Protein AF-A0A166NXS6-F1 (afdb_monomer)

Solvent-accessible surface area (backbone atoms only — not comparable to full-atom values): 15039 Å² total; per-residue (Å²): 143,84,77,75,80,72,74,75,79,71,69,75,78,75,72,73,75,82,72,51,76,63,58,51,48,52,56,49,56,61,58,46,63,82,36,99,34,72,67,56,49,49,52,64,69,68,57,75,78,63,96,85,56,92,66,80,73,88,71,49,73,66,55,52,53,55,48,46,37,36,75,72,48,75,35,97,73,28,58,73,59,52,51,50,52,53,53,71,34,79,83,17,49,58,45,86,88,41,98,55,34,68,47,63,77,44,40,53,31,75,80,61,59,38,87,79,38,88,40,53,33,28,16,51,37,12,43,49,38,40,54,50,49,54,47,41,54,52,44,47,55,52,65,55,42,56,45,89,90,39,86,82,45,54,30,58,47,34,97,52,100,80,63,90,69,83,95,57,57,69,78,49,72,72,59,62,76,64,67,47,59,67,64,50,35,52,49,40,41,71,77,34,43,67,51,42,51,57,40,38,67,74,58,33,54,58,50,98,88,65,49,73,52,76,40,90,92,62,41,31,57,52,57,32,39,20,51,52,13,46,57,30,48,78,71,39,98,59,60,35,43,81,38,41,51,44,30,53,49,60,75,76,108

Sequence (253 aa):
MDSILSVLSSQPKLRQAKRTVYEKVDSVLATIKLFDSLGEFLSVLFYCHPKKSEKADPQTARHISVVSAFLQGTSVIHMGHIINLIYSHRQSQPKRSSRHANEVYLAFSPILSPADIHHTRPAMSSWATKLVGDAAHRAVGRLTKNDPDDPDDITQLRATTNGRAKNVRLATWKDYGKLSMTAIGEKYRLRENLVYYLVEAMAGPRDHDRNTIVRERCPHTNVVVGAISALVLARKRNACRYFAMPFGAFQFA

Secondary structure (DSSP, 8-state):
--SSSSSSS-----------HHHHHHHHHHHHTTSS-HHHHHHHHT----TT-SSPP---HHHHHHHHHHHTT-SSS-HHHHHHHHHH-GGGSPPTTSTTGGGGGGTT-SSS-GGG--SHHHHHHHHHHHHHHHHHHHHHHHHTS--SS-TT---B-BSSTT-S-TTPPBP-HHHHTT--HHHHHHHHHHH-HHHHHHHHHHHS-B-TTSPBPPPSSS-HHHHHHHHHHHHHHHH-SS-BHHHHHHHHHHHH-

Foldseek 3Di:
DPPPPPPPPDDDPPPPDDDDPVSVVVVVVVVCVVDPDPVVVVCVLPDDDDPPDPDDDPDDPVSCVVVCCQAVVVDPDHVVNVVCCLQPDPQLADDPPDPLNVLVVLQLPCPDALVVRPRNNSSVRVVVNVVLVVLLVVLLVCLCCADPVDPVRQFAEDDDPPDPDPPHDHDDPVLVVPQDLVVLLVVCCVSPVSLLVVQQLVQFDADPVRDGDADPVDGSSLVSLLVSLVSSVVPDPGHTRNSVSSVVVSVPD

Nearest PDB structures (foldseek):
  6znw-assembly1_B  TM=1.539E-01  e=1.658E+00  Methanothrix soehngenii
  6qfb-assembly1_B-2  TM=1.963E-01  e=3.739E+00  Homo sapiens

pLDDT: mean 82.25, std 14.16, range [41.78, 96.5]

Structure (mmCIF, N/CA/C/O backbone):
data_AF-A0A166NXS6-F1
#
_entry.id   AF-A0A166NXS6-F1
#
loop_
_atom_site.group_PDB
_atom_site.id
_atom_site.type_symbol
_atom_site.label_atom_id
_atom_site.label_alt_id
_atom_site.label_comp_id
_atom_site.label_asym_id
_atom_site.label_entity_id
_atom_site.label_seq_id
_atom_site.pdbx_PDB_ins_code
_atom_site.Cartn_x
_atom_site.Cartn_y
_atom_site.Cartn_z
_atom_site.occupancy
_atom_site.B_iso_or_equiv
_atom_site.auth_seq_id
_atom_site.auth_comp_id
_atom_site.auth_asym_id
_atom_site.auth_atom_id
_atom_site.pdbx_PDB_model_num
ATOM 1 N N . MET A 1 1 ? -14.154 27.395 74.522 1.00 45.47 1 MET A N 1
ATOM 2 C CA . MET A 1 1 ? -14.795 26.252 73.833 1.00 45.47 1 MET A CA 1
ATOM 3 C C . MET A 1 1 ? -14.191 26.193 72.431 1.00 45.47 1 MET A C 1
ATOM 5 O O . MET A 1 1 ? -14.895 26.363 71.452 1.00 45.47 1 MET A O 1
ATOM 9 N N . ASP A 1 2 ? -12.873 25.986 72.326 1.00 45.72 2 ASP A N 1
ATOM 10 C CA . ASP A 1 2 ? -12.122 26.316 71.093 1.00 45.72 2 ASP A CA 1
ATOM 11 C C . ASP A 1 2 ? -11.133 25.216 70.694 1.00 45.72 2 ASP A C 1
ATOM 13 O O . ASP A 1 2 ? -10.086 25.476 70.113 1.00 45.72 2 ASP A O 1
ATOM 17 N N . SER A 1 3 ? -11.437 23.962 71.035 1.00 49.38 3 SER A N 1
ATOM 18 C CA . SER A 1 3 ? -10.511 22.841 70.803 1.00 49.38 3 SER A CA 1
ATOM 19 C C . SER A 1 3 ? -11.106 21.682 69.998 1.00 49.38 3 SER A C 1
ATOM 21 O O . SER A 1 3 ? -10.438 20.680 69.781 1.00 49.38 3 SER A O 1
ATOM 23 N N . ILE A 1 4 ? -12.345 21.811 69.506 1.00 47.47 4 ILE A N 1
ATOM 24 C CA . ILE A 1 4 ? -13.003 20.751 68.715 1.00 47.47 4 ILE A CA 1
ATOM 25 C C . ILE A 1 4 ? -13.019 21.078 67.207 1.00 47.47 4 ILE A C 1
ATOM 27 O O . ILE A 1 4 ? -13.110 20.175 66.381 1.00 47.47 4 ILE A O 1
ATOM 31 N N . LEU A 1 5 ? -12.833 22.344 66.812 1.00 45.62 5 LEU A N 1
ATOM 32 C CA . LEU A 1 5 ? -12.890 22.759 65.400 1.00 45.62 5 LEU A CA 1
ATOM 33 C C . LEU A 1 5 ? -11.553 22.680 64.638 1.00 45.62 5 LEU A C 1
ATOM 35 O O . LEU A 1 5 ? -11.554 22.820 63.418 1.00 45.62 5 LEU A O 1
ATOM 39 N N . SER A 1 6 ? -10.420 22.411 65.296 1.00 41.78 6 SER A N 1
ATOM 40 C CA . SER A 1 6 ? -9.109 22.322 64.621 1.00 41.78 6 SER A CA 1
ATOM 41 C C . SER A 1 6 ? -8.709 20.907 64.182 1.00 41.78 6 SER A C 1
ATOM 43 O O . SER A 1 6 ? -7.720 20.749 63.471 1.00 41.78 6 SER A O 1
ATOM 45 N N . VAL A 1 7 ? -9.477 19.873 64.549 1.00 44.84 7 VAL A N 1
ATOM 46 C CA . VAL A 1 7 ? -9.118 18.463 64.283 1.00 44.84 7 VAL A CA 1
ATOM 47 C C . VAL A 1 7 ? -9.651 17.953 62.931 1.00 44.84 7 VAL A C 1
ATOM 49 O O . VAL A 1 7 ? -9.250 16.893 62.461 1.00 44.84 7 VAL A O 1
ATOM 52 N N . LEU A 1 8 ? -10.501 18.720 62.238 1.00 43.66 8 LEU A N 1
ATOM 53 C CA . LEU A 1 8 ? -11.059 18.323 60.935 1.00 43.66 8 LEU A CA 1
ATOM 54 C C . LEU A 1 8 ? -10.309 18.891 59.713 1.00 43.66 8 LEU A C 1
ATOM 56 O O . LEU A 1 8 ? -10.619 18.497 58.590 1.00 43.66 8 LEU A O 1
ATOM 60 N N . SER A 1 9 ? -9.315 19.774 59.884 1.00 47.34 9 SER A N 1
ATOM 61 C CA . SER A 1 9 ? -8.595 20.398 58.751 1.00 47.34 9 SER A CA 1
ATOM 62 C C . SER A 1 9 ? -7.312 19.672 58.325 1.00 47.34 9 SER A C 1
ATOM 64 O O . SER A 1 9 ? -6.691 20.041 57.329 1.00 47.34 9 SER A O 1
ATOM 66 N N . SER A 1 10 ? -6.924 18.617 59.039 1.00 47.56 10 SER A N 1
ATOM 67 C CA . SER A 1 10 ? -5.651 17.911 58.860 1.00 47.56 10 SER A CA 1
ATOM 68 C C . SER A 1 10 ? -5.838 16.421 58.572 1.00 47.56 10 SER A C 1
ATOM 70 O O . SER A 1 10 ? -5.004 15.596 58.940 1.00 47.56 10 SER A O 1
ATOM 72 N N . GLN A 1 11 ? -6.899 16.050 57.846 1.00 52.84 11 GLN A N 1
ATOM 73 C CA . GLN A 1 11 ? -6.891 14.750 57.180 1.00 52.84 11 GLN A CA 1
ATOM 74 C C . GLN A 1 11 ? -5.889 14.802 56.016 1.00 52.84 11 GLN A C 1
ATOM 76 O O . GLN A 1 11 ? -6.070 15.602 55.090 1.00 52.84 11 GLN A O 1
ATOM 81 N N . PRO A 1 12 ? -4.828 13.971 56.014 1.00 45.41 12 PRO A N 1
ATOM 82 C CA . PRO A 1 12 ? -4.007 13.823 54.827 1.00 45.41 12 PRO A CA 1
ATOM 83 C C . PRO A 1 12 ? -4.941 13.353 53.716 1.00 45.41 12 PRO A C 1
ATOM 85 O O . PRO A 1 12 ? -5.641 12.356 53.884 1.00 45.41 12 PRO A O 1
ATOM 88 N N . LYS A 1 13 ? -4.988 14.081 52.591 1.00 54.62 13 LYS A N 1
ATOM 89 C CA . LYS A 1 13 ? -5.668 13.605 51.381 1.00 54.62 13 LYS A CA 1
ATOM 90 C C . LYS A 1 13 ? -5.116 12.213 51.100 1.00 54.62 13 LYS A C 1
ATOM 92 O O . LYS A 1 13 ? -3.981 12.099 50.635 1.00 54.62 13 LYS A O 1
ATOM 97 N N . LEU A 1 14 ? -5.887 11.177 51.437 1.00 52.81 14 LEU A N 1
ATOM 98 C CA . LEU A 1 14 ? -5.575 9.791 51.130 1.00 52.81 14 LEU A CA 1
ATOM 99 C C . LEU A 1 14 ? -5.294 9.767 49.634 1.00 52.81 14 LEU A C 1
ATOM 101 O O . LEU A 1 14 ? -6.197 9.975 48.820 1.00 52.81 14 LEU A O 1
ATOM 105 N N . ARG A 1 15 ? -4.013 9.639 49.270 1.00 56.00 15 ARG A N 1
ATOM 106 C CA . ARG A 1 15 ? -3.611 9.521 47.873 1.00 56.00 15 ARG A CA 1
ATOM 107 C C . ARG A 1 15 ? -4.364 8.312 47.353 1.00 56.00 15 ARG A C 1
ATOM 109 O O . ARG A 1 15 ? -4.097 7.200 47.803 1.00 56.00 15 ARG A O 1
ATOM 116 N N . GLN A 1 16 ? -5.328 8.540 46.458 1.00 63.06 16 GLN A N 1
ATOM 117 C CA . GLN A 1 16 ? -6.004 7.447 45.774 1.00 63.06 16 GLN A CA 1
ATOM 118 C C . GLN A 1 16 ? -4.927 6.506 45.244 1.00 63.06 16 GLN A C 1
ATOM 120 O O . GLN A 1 16 ? -3.955 6.960 44.627 1.00 63.06 16 GLN A O 1
ATOM 125 N N . ALA A 1 17 ? -5.081 5.217 45.548 1.00 72.50 17 ALA A N 1
ATOM 126 C CA . ALA A 1 17 ? -4.168 4.193 45.080 1.00 72.50 17 ALA A CA 1
ATOM 127 C C . ALA A 1 17 ? -3.958 4.370 43.572 1.00 72.50 17 ALA A C 1
ATOM 129 O O . ALA A 1 17 ? -4.896 4.659 42.819 1.00 72.50 17 ALA A O 1
ATOM 130 N N . LYS A 1 18 ? -2.699 4.282 43.138 1.00 79.38 18 LYS A N 1
ATOM 131 C CA . LYS A 1 18 ? -2.336 4.494 41.739 1.00 79.38 18 LYS A CA 1
ATOM 132 C C . LYS A 1 18 ? -3.065 3.443 40.905 1.00 79.38 18 LYS A C 1
ATOM 134 O O . LYS A 1 18 ? -2.704 2.273 40.966 1.00 79.38 18 LYS A O 1
ATOM 139 N N . ARG A 1 19 ? -4.074 3.873 40.141 1.00 82.81 19 ARG A N 1
ATOM 140 C CA . ARG A 1 19 ? -4.878 2.967 39.314 1.00 82.81 19 ARG A CA 1
ATOM 141 C C . ARG A 1 19 ? -3.991 2.138 38.397 1.00 82.81 19 ARG A C 1
ATOM 143 O O . ARG A 1 19 ? -3.078 2.688 37.757 1.00 82.81 19 ARG A O 1
ATOM 150 N N . THR A 1 20 ? -4.296 0.850 38.299 1.00 92.31 20 THR A N 1
ATOM 151 C CA . THR A 1 20 ? -3.649 -0.040 37.332 1.00 92.31 20 THR A CA 1
ATOM 152 C C . THR A 1 20 ? -4.002 0.377 35.901 1.00 92.31 20 THR A C 1
ATOM 154 O O . THR A 1 20 ? -4.911 1.176 35.661 1.00 92.31 20 THR A O 1
ATOM 157 N N . VAL A 1 21 ? -3.255 -0.120 34.912 1.00 89.00 21 VAL A N 1
ATOM 158 C CA . VAL A 1 21 ? -3.542 0.184 33.498 1.00 89.00 21 VAL A CA 1
ATOM 159 C C . VAL A 1 21 ? -4.934 -0.324 33.104 1.00 89.00 21 VAL A C 1
ATOM 161 O O . VAL A 1 21 ? -5.657 0.389 32.415 1.00 89.00 21 VAL A O 1
ATOM 164 N N . TYR A 1 22 ? -5.343 -1.492 33.600 1.00 91.25 22 TYR A N 1
ATOM 165 C CA . TYR A 1 22 ? -6.652 -2.079 33.307 1.00 91.25 22 TYR A CA 1
ATOM 166 C C . TYR A 1 22 ? -7.804 -1.307 33.960 1.00 91.25 22 TYR A C 1
ATOM 168 O O . TYR A 1 22 ? -8.768 -0.987 33.278 1.00 91.25 22 TYR A O 1
ATOM 176 N N . GLU A 1 23 ? -7.657 -0.856 35.208 1.00 92.50 23 GLU A N 1
ATOM 177 C CA . GLU A 1 23 ? -8.656 0.019 35.847 1.00 92.50 23 GLU A CA 1
ATOM 178 C C . GLU A 1 23 ? -8.836 1.351 35.106 1.00 92.50 23 GLU A C 1
ATOM 180 O O . GLU A 1 23 ? -9.933 1.912 35.049 1.00 92.50 23 GLU A O 1
ATOM 185 N N . LYS A 1 24 ? -7.752 1.892 34.531 1.00 92.56 24 LYS A N 1
ATOM 186 C CA . LYS A 1 24 ? -7.841 3.085 33.678 1.00 92.56 24 LYS A CA 1
ATOM 187 C C . LYS A 1 24 ? -8.628 2.789 32.406 1.00 92.56 24 LYS A C 1
ATOM 189 O O . LYS A 1 24 ? -9.441 3.621 32.016 1.00 92.56 24 LYS A O 1
ATOM 194 N N . VAL A 1 25 ? -8.405 1.631 31.785 1.00 92.56 25 VAL A N 1
ATOM 195 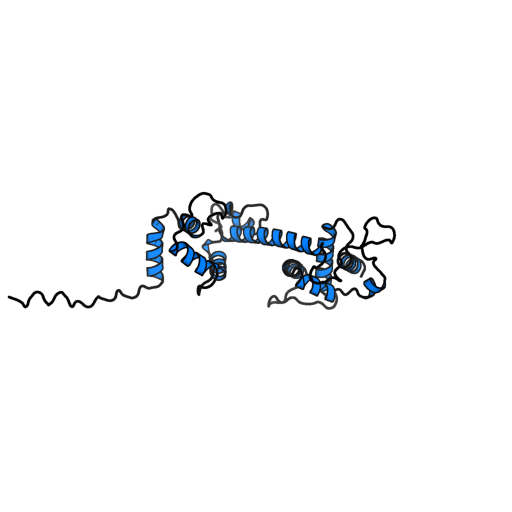C CA . VAL A 1 25 ? -9.162 1.195 30.604 1.00 92.56 25 VAL A CA 1
ATOM 196 C C . VAL A 1 25 ? -10.639 1.026 30.949 1.00 92.56 25 VAL A C 1
ATOM 198 O O . VAL A 1 25 ? -11.467 1.610 30.261 1.00 92.56 25 VAL A O 1
ATOM 201 N N . ASP A 1 26 ? -10.980 0.341 32.039 1.00 92.62 26 ASP A N 1
ATOM 202 C CA . ASP A 1 26 ? -12.375 0.138 32.452 1.00 92.62 26 ASP A CA 1
ATOM 203 C C . ASP A 1 26 ? -13.091 1.461 32.733 1.00 92.62 26 ASP A C 1
ATOM 205 O O . ASP A 1 26 ?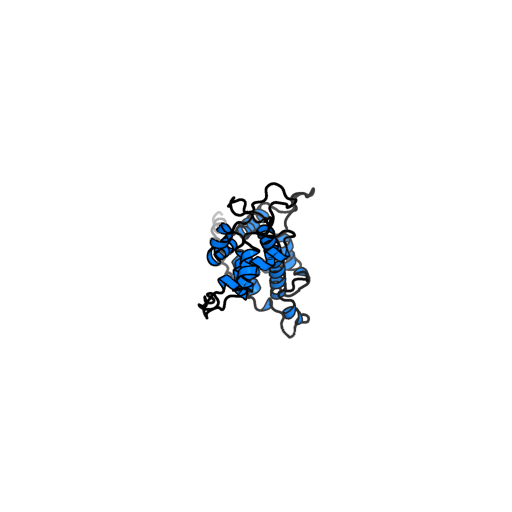 -14.229 1.666 32.308 1.00 92.62 26 ASP A O 1
ATOM 209 N N . SER A 1 27 ? -12.400 2.409 33.373 1.00 92.88 27 SER A N 1
ATOM 210 C CA . SER A 1 27 ? -12.929 3.757 33.584 1.00 92.88 27 SER A CA 1
ATOM 211 C C . SER A 1 27 ? -13.196 4.486 32.265 1.00 92.88 27 SER A C 1
ATOM 213 O O . SER A 1 27 ? -14.170 5.227 32.177 1.00 92.88 27 SER A O 1
ATOM 215 N N . VAL A 1 28 ? -12.347 4.306 31.251 1.00 92.12 28 VAL A N 1
ATOM 216 C CA . VAL A 1 28 ? -12.549 4.901 29.921 1.00 92.12 28 VAL A CA 1
ATOM 217 C C . VAL A 1 28 ? -13.688 4.200 29.182 1.00 92.12 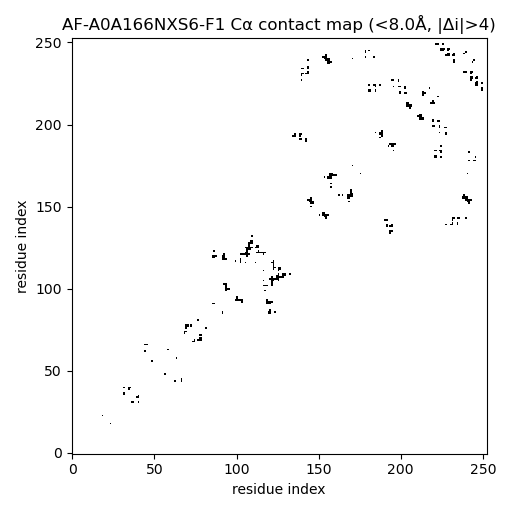28 VAL A C 1
ATOM 219 O O . VAL A 1 28 ? -14.532 4.878 28.606 1.00 92.12 28 VAL A O 1
ATOM 222 N N . LEU A 1 29 ? -13.765 2.868 29.241 1.00 91.44 29 LEU A N 1
ATOM 223 C CA . LEU A 1 29 ? -14.852 2.089 28.645 1.00 91.44 29 LEU A CA 1
ATOM 224 C C . LEU A 1 29 ? -16.209 2.460 29.250 1.00 91.44 29 LEU A C 1
ATOM 226 O O . LEU A 1 29 ? -17.193 2.542 28.520 1.00 91.44 29 LEU A O 1
ATOM 230 N N . ALA A 1 30 ? -16.263 2.744 30.554 1.00 91.50 30 ALA A N 1
ATOM 231 C CA . ALA A 1 30 ? -17.466 3.247 31.208 1.00 91.50 30 ALA A CA 1
ATOM 232 C C . ALA A 1 30 ? -17.907 4.606 30.641 1.00 91.50 30 ALA A C 1
ATOM 234 O O . ALA A 1 30 ? -19.092 4.795 30.393 1.00 91.50 30 ALA A O 1
ATOM 235 N N . THR A 1 31 ? -16.972 5.522 30.373 1.00 92.69 31 THR A N 1
ATOM 236 C CA . THR A 1 31 ? -17.275 6.817 29.741 1.00 92.69 31 THR A CA 1
ATOM 237 C C . THR A 1 31 ? -17.659 6.668 28.268 1.00 92.69 31 THR A C 1
ATOM 239 O O . THR A 1 31 ? -18.507 7.406 27.780 1.00 92.69 31 THR A O 1
ATOM 242 N N . ILE A 1 32 ? -17.077 5.704 27.547 1.00 92.38 32 ILE A N 1
ATOM 243 C CA . ILE A 1 32 ? -17.423 5.435 26.141 1.00 92.38 32 ILE A CA 1
ATOM 244 C C . ILE A 1 32 ? -18.875 4.966 26.000 1.00 92.38 32 ILE A C 1
ATOM 246 O O . ILE A 1 32 ? -19.466 5.215 24.960 1.00 92.38 32 ILE A O 1
ATOM 250 N N . LYS A 1 33 ? -19.491 4.390 27.045 1.00 89.31 33 LYS A N 1
ATOM 251 C CA . LYS A 1 33 ? -20.933 4.067 27.053 1.00 89.31 33 LYS A CA 1
ATOM 252 C C . LYS A 1 33 ? -21.857 5.285 26.918 1.00 89.31 33 LYS A C 1
ATOM 254 O O . LYS A 1 33 ? -23.059 5.100 26.784 1.00 89.31 33 LYS A O 1
ATOM 259 N N . LEU A 1 34 ? -21.327 6.511 26.987 1.00 92.31 34 LEU A N 1
ATOM 260 C CA . LEU A 1 34 ? -22.072 7.716 26.604 1.00 92.31 34 LEU A CA 1
ATOM 261 C C . LEU A 1 34 ? -22.340 7.784 25.086 1.00 92.31 34 LEU A C 1
ATOM 263 O O . LEU A 1 34 ? -23.162 8.588 24.663 1.00 92.31 34 LEU A O 1
ATOM 267 N N . PHE A 1 35 ? -21.647 6.960 24.297 1.00 91.94 35 PHE A N 1
ATOM 268 C CA . PHE A 1 35 ? -21.894 6.692 22.881 1.00 91.94 35 PHE A CA 1
ATOM 269 C C . PHE A 1 35 ? -22.504 5.290 22.726 1.00 91.94 35 PHE A C 1
ATOM 271 O O . PHE A 1 35 ? -22.287 4.420 23.576 1.00 91.94 35 PHE A O 1
ATOM 278 N N . ASP A 1 36 ? -23.188 5.030 21.612 1.00 91.50 36 ASP A N 1
ATOM 279 C CA . ASP A 1 36 ? -23.810 3.729 21.334 1.00 91.50 36 ASP A CA 1
ATOM 280 C C . ASP A 1 36 ? -22.758 2.635 21.111 1.00 91.50 36 ASP A C 1
ATOM 282 O O . ASP A 1 36 ? -22.995 1.445 21.338 1.00 91.50 36 ASP A O 1
ATOM 286 N N . SER A 1 37 ? -21.560 3.018 20.659 1.00 92.31 37 SER A N 1
ATOM 287 C CA . SER A 1 37 ? -20.455 2.085 20.462 1.00 92.31 37 SER A CA 1
ATOM 288 C C . SER A 1 37 ? -19.080 2.750 20.482 1.00 92.31 37 SER A C 1
ATOM 290 O O . SER A 1 37 ? -18.922 3.952 20.264 1.00 92.31 37 SER A O 1
ATOM 292 N N . LEU A 1 38 ? -18.040 1.920 20.636 1.00 92.69 38 LEU A N 1
ATOM 293 C CA . LEU A 1 38 ? -16.658 2.349 20.410 1.00 92.69 38 LEU A CA 1
ATOM 294 C C . LEU A 1 38 ? -16.463 2.906 18.988 1.00 92.69 38 LEU A C 1
ATOM 296 O O . LEU A 1 38 ? -15.730 3.873 18.812 1.00 92.69 38 LEU A O 1
ATOM 300 N N . GLY A 1 39 ? -17.103 2.307 17.979 1.00 91.44 39 GLY A N 1
ATOM 301 C CA . GLY A 1 39 ? -16.984 2.742 16.586 1.00 91.44 39 GLY A CA 1
ATOM 302 C C . GLY A 1 39 ? -17.540 4.147 16.366 1.00 91.44 39 GLY A C 1
ATOM 303 O O . GLY A 1 39 ? -16.893 4.966 15.718 1.00 91.44 39 GLY A O 1
ATOM 304 N N . GLU A 1 40 ? -18.688 4.447 16.968 1.00 93.12 40 GLU A N 1
ATOM 305 C CA . GLU A 1 40 ? -19.286 5.780 16.922 1.00 93.12 40 GLU A CA 1
ATOM 306 C C . GLU A 1 40 ? -18.381 6.813 17.597 1.00 93.12 40 GLU A C 1
ATOM 308 O O . GLU A 1 40 ? -18.035 7.820 16.977 1.00 93.12 40 GLU A O 1
ATOM 313 N N . PHE A 1 41 ? -17.902 6.523 18.811 1.00 94.19 41 PHE A N 1
ATOM 314 C CA . PHE A 1 41 ? -16.943 7.386 19.498 1.00 94.19 41 PHE A CA 1
ATOM 315 C C . PHE A 1 41 ? -15.711 7.671 18.627 1.00 94.19 41 PHE A C 1
ATOM 317 O O . PHE A 1 41 ? -15.321 8.826 18.468 1.00 94.19 41 PHE A O 1
ATOM 324 N N . LEU A 1 42 ? -15.110 6.637 18.027 1.00 93.38 42 LEU A N 1
ATOM 325 C CA . LEU A 1 42 ? -13.939 6.796 17.163 1.00 93.38 42 LEU A CA 1
ATOM 326 C C . LEU A 1 42 ? -14.253 7.591 15.889 1.00 93.38 42 LEU A C 1
ATOM 328 O O . LEU A 1 42 ? -13.398 8.346 15.432 1.00 93.38 42 LEU A O 1
ATOM 332 N N . SER A 1 43 ? -15.461 7.460 15.336 1.00 92.31 43 SER A N 1
ATOM 333 C CA . SER A 1 43 ? -15.898 8.227 14.164 1.00 92.31 43 SER A CA 1
ATOM 334 C C . SER A 1 43 ? -15.970 9.728 14.455 1.00 92.31 43 SER A C 1
ATOM 336 O O . SER A 1 43 ? -15.528 10.533 13.637 1.00 92.31 43 SER A O 1
ATOM 338 N N . VAL A 1 44 ? -16.431 10.100 15.654 1.00 91.62 44 VAL A N 1
ATOM 339 C CA . VAL A 1 44 ? -16.459 11.491 16.123 1.00 91.62 44 VAL A CA 1
ATOM 340 C C . VAL A 1 44 ? -15.051 11.955 16.491 1.00 91.62 44 VAL A C 1
ATOM 342 O O . VAL A 1 44 ? -14.645 13.059 16.131 1.00 91.62 44 VAL A O 1
ATOM 345 N N . LEU A 1 45 ? -14.269 11.100 17.158 1.00 92.50 45 LEU A N 1
ATOM 346 C CA . LEU A 1 45 ? -12.901 11.407 17.570 1.00 92.50 45 LEU A CA 1
ATOM 347 C C . LEU A 1 45 ? -11.991 11.688 16.366 1.00 92.50 45 LEU A C 1
ATOM 349 O O . LEU A 1 45 ? -11.185 12.610 16.428 1.00 92.50 45 LEU A O 1
ATOM 353 N N . PHE A 1 46 ? -12.112 10.916 15.286 1.00 92.81 46 PHE A N 1
ATOM 354 C CA . PHE A 1 46 ? -11.308 11.072 14.069 1.00 92.81 46 PHE A CA 1
ATOM 355 C C . PHE A 1 46 ? -12.022 11.836 12.952 1.00 92.81 46 PHE A C 1
ATOM 357 O O . PHE A 1 46 ? -11.537 11.855 11.818 1.00 92.81 46 PHE A O 1
ATOM 364 N N . TYR A 1 47 ? -13.150 12.482 13.253 1.00 89.81 47 TYR A N 1
ATOM 365 C CA . TYR A 1 47 ? -13.820 13.353 12.299 1.00 89.81 47 TYR A CA 1
ATOM 366 C C . TYR A 1 47 ? -12.834 14.405 11.770 1.00 89.81 47 TYR A C 1
ATOM 368 O O . TYR A 1 47 ? -12.034 14.964 12.519 1.00 89.81 47 TYR A O 1
ATOM 376 N N . CYS A 1 48 ? -12.868 14.673 10.468 1.00 86.06 48 CYS A N 1
ATOM 377 C CA . CYS A 1 48 ? -12.055 15.714 9.856 1.00 86.06 48 CYS A CA 1
ATOM 378 C C . CYS A 1 48 ? -12.989 16.795 9.329 1.00 86.06 48 CYS A C 1
ATOM 380 O O . CYS A 1 48 ? -13.753 16.550 8.391 1.00 86.06 48 CYS A O 1
ATOM 382 N N . HIS A 1 49 ? -12.936 17.983 9.934 1.00 84.12 49 HIS A N 1
ATOM 383 C CA . HIS A 1 49 ? -13.744 19.098 9.473 1.00 84.12 49 HIS A CA 1
ATOM 384 C C . HIS A 1 49 ? -13.285 19.544 8.070 1.00 84.12 49 HIS A C 1
ATOM 386 O O . HIS A 1 49 ? -12.099 19.834 7.869 1.00 84.12 49 HIS A O 1
ATOM 392 N N . PRO A 1 50 ? -14.183 19.601 7.068 1.00 85.69 50 PRO A N 1
ATOM 393 C CA . PRO A 1 50 ? -13.799 19.990 5.719 1.00 85.69 50 PRO A CA 1
ATOM 394 C C . PRO A 1 50 ? -13.284 21.432 5.679 1.00 85.69 50 PRO A C 1
ATOM 396 O O . PRO A 1 50 ? -13.971 22.352 6.106 1.00 85.69 50 PRO A O 1
ATOM 399 N N . LYS A 1 51 ? -12.121 21.662 5.054 1.00 79.62 51 LYS A N 1
ATOM 400 C CA . LYS A 1 51 ? -11.508 23.005 4.929 1.00 79.62 51 LYS A CA 1
ATOM 401 C C . LYS A 1 51 ? -12.392 24.067 4.255 1.00 79.62 51 LYS A C 1
ATOM 403 O O . LYS A 1 51 ? -12.090 25.247 4.357 1.00 79.62 51 LYS A O 1
ATOM 408 N N . LYS A 1 52 ? -13.420 23.652 3.509 1.00 83.31 52 LYS A N 1
ATOM 409 C CA . LYS A 1 52 ? -14.336 24.529 2.757 1.00 83.31 52 LYS A CA 1
ATOM 410 C C . LYS A 1 52 ? -15.755 24.553 3.340 1.00 83.31 52 LYS A C 1
ATOM 412 O O . LYS A 1 52 ? -16.692 24.902 2.634 1.00 83.31 52 LYS A O 1
ATOM 417 N N . SER A 1 53 ? -15.934 24.093 4.574 1.00 81.31 53 SER A N 1
ATOM 418 C CA . SER A 1 53 ? -17.238 24.107 5.230 1.00 81.31 53 SER A CA 1
ATOM 419 C C . SER A 1 53 ? -17.572 25.516 5.721 1.00 81.31 53 SER A C 1
ATOM 421 O O . SER A 1 53 ? -16.743 26.174 6.340 1.00 81.31 53 SER A O 1
ATOM 423 N N . GLU A 1 54 ? -18.805 25.955 5.471 1.00 79.69 54 GLU A N 1
ATOM 424 C CA . GLU A 1 54 ? -19.357 27.200 6.024 1.00 79.69 54 GLU A CA 1
ATOM 425 C C . GLU A 1 54 ? -19.748 27.058 7.504 1.00 79.69 54 GLU A C 1
ATOM 427 O O . GLU A 1 54 ? -19.924 28.047 8.211 1.00 79.69 54 GLU A O 1
ATOM 432 N N . LYS A 1 55 ? -19.893 25.820 7.994 1.00 84.00 55 LYS A N 1
ATOM 433 C CA . LYS A 1 55 ? -20.222 25.540 9.395 1.00 84.00 55 LYS A CA 1
ATOM 434 C C . LYS A 1 55 ? -18.980 25.660 10.266 1.00 84.00 55 LYS A C 1
ATOM 436 O O . LYS A 1 55 ? -17.914 25.209 9.860 1.00 84.00 55 LYS A O 1
ATOM 441 N N . ALA A 1 56 ? -19.156 26.178 11.479 1.00 83.69 56 ALA A N 1
ATOM 442 C CA . ALA A 1 56 ? -18.110 26.184 12.494 1.00 83.69 56 ALA A CA 1
ATOM 443 C C . ALA A 1 56 ? -17.630 24.755 12.802 1.00 83.69 56 ALA A C 1
ATOM 445 O O . ALA A 1 56 ? -18.427 23.810 12.814 1.00 83.69 56 ALA A O 1
ATOM 446 N N . ASP A 1 57 ? -16.330 24.609 13.053 1.00 84.75 57 ASP A N 1
ATOM 447 C CA . ASP A 1 57 ? -15.745 23.336 13.456 1.00 84.75 57 ASP A CA 1
ATOM 448 C C . ASP A 1 57 ? -16.260 22.949 14.856 1.00 84.75 57 ASP A C 1
ATOM 450 O O . ASP A 1 57 ? -16.051 23.706 15.808 1.00 84.75 57 ASP A O 1
ATOM 454 N N . PRO A 1 58 ? -16.951 21.804 15.016 1.00 86.62 58 PRO A N 1
ATOM 455 C CA . PRO A 1 58 ? -17.435 21.359 16.321 1.00 86.62 58 PRO A CA 1
ATOM 456 C C . PRO A 1 58 ? -16.307 20.893 17.261 1.00 86.62 58 PRO A C 1
ATOM 458 O O . PRO A 1 58 ? -16.565 20.610 18.432 1.00 86.62 58 PRO A O 1
ATOM 461 N N . GLN A 1 59 ? -15.069 20.763 16.774 1.00 87.56 59 GLN A N 1
ATOM 462 C CA . GLN A 1 59 ? -13.948 20.258 17.560 1.00 87.56 59 GLN A CA 1
ATOM 463 C C . GLN A 1 59 ? -13.412 21.295 18.544 1.00 87.56 59 GLN A C 1
ATOM 465 O O . GLN A 1 59 ? -13.099 22.435 18.210 1.00 87.56 59 GLN A O 1
ATOM 470 N N . THR A 1 60 ? -13.241 20.873 19.795 1.00 90.06 60 THR A N 1
ATOM 471 C CA . THR A 1 60 ? -12.593 21.710 20.811 1.00 90.06 60 THR A CA 1
ATOM 472 C C . THR A 1 60 ? -11.076 21.737 20.610 1.00 90.06 60 THR A C 1
ATOM 474 O O . THR A 1 60 ? -10.480 20.767 20.143 1.00 90.06 60 THR A O 1
ATOM 477 N N . ALA A 1 61 ? -10.407 22.801 21.066 1.00 90.50 61 ALA A N 1
ATOM 478 C CA . ALA A 1 61 ? -8.943 22.902 21.004 1.00 90.50 61 ALA A CA 1
ATOM 479 C C . ALA A 1 61 ? -8.228 21.709 21.674 1.00 90.50 61 ALA A C 1
ATOM 481 O O . ALA A 1 61 ? -7.199 21.228 21.197 1.00 90.50 61 ALA A O 1
ATOM 482 N N . ARG A 1 62 ? -8.806 21.185 22.764 1.00 90.94 62 ARG A N 1
ATOM 483 C CA . ARG A 1 62 ? -8.295 19.993 23.450 1.00 90.94 62 ARG A CA 1
ATOM 484 C C . ARG A 1 62 ? -8.402 18.743 22.578 1.00 90.94 62 ARG A C 1
ATOM 486 O O . ARG A 1 62 ? -7.466 17.950 22.552 1.00 90.94 62 ARG A O 1
ATOM 493 N N . HIS A 1 63 ? -9.533 18.560 21.900 1.00 90.62 63 HIS A N 1
ATOM 494 C CA . HIS A 1 63 ? -9.753 17.431 20.996 1.00 90.62 63 HIS A CA 1
ATOM 495 C C . HIS A 1 63 ? -8.719 17.432 19.865 1.00 90.62 63 HIS A C 1
ATOM 497 O O . HIS A 1 63 ? -8.004 16.442 19.704 1.00 90.62 63 HIS A O 1
ATOM 503 N N . ILE A 1 64 ? -8.544 18.579 19.203 1.00 90.75 64 ILE A N 1
ATOM 504 C CA . ILE A 1 64 ? -7.549 18.767 18.140 1.00 90.75 64 ILE A CA 1
ATOM 505 C C . ILE A 1 64 ? -6.143 18.430 18.644 1.00 90.75 64 ILE A C 1
ATOM 507 O O . ILE A 1 64 ? -5.444 17.654 18.002 1.00 90.75 64 ILE A O 1
ATOM 511 N N . SER A 1 65 ? -5.743 18.954 19.808 1.00 91.00 65 SER A N 1
ATOM 512 C CA . SER A 1 65 ? -4.405 18.732 20.377 1.00 91.00 65 SER A CA 1
ATOM 513 C C . SER A 1 65 ? -4.102 17.254 20.660 1.00 91.00 65 SER A C 1
ATOM 515 O O . SER A 1 65 ? -3.004 16.771 20.373 1.00 91.00 65 SER A O 1
ATOM 517 N N . VAL A 1 66 ? -5.074 16.514 21.203 1.00 90.06 66 VAL A N 1
ATOM 518 C CA . VAL A 1 66 ? -4.904 15.085 21.506 1.00 90.06 66 VAL A CA 1
ATOM 519 C C . VAL A 1 66 ? -4.807 14.268 20.220 1.00 90.06 66 VAL A C 1
ATOM 521 O O . VAL A 1 66 ? -3.903 13.442 20.078 1.00 90.06 66 VAL A O 1
ATOM 524 N N . VAL A 1 67 ? -5.715 14.510 19.272 1.00 91.56 67 VAL A N 1
ATOM 525 C CA . VAL A 1 67 ? -5.733 13.792 17.992 1.00 91.56 67 VAL A CA 1
ATOM 526 C C . VAL A 1 67 ? -4.488 14.124 17.173 1.00 91.56 67 VAL A C 1
ATOM 528 O O . VAL A 1 67 ? -3.876 13.217 16.612 1.00 91.56 67 VAL A O 1
ATOM 531 N N . SER A 1 68 ? -4.047 15.385 17.152 1.00 91.44 68 SER A N 1
ATOM 532 C CA . SER A 1 68 ? -2.839 15.787 16.432 1.00 91.44 68 SER A CA 1
ATOM 533 C C . SER A 1 68 ? -1.597 15.110 16.994 1.00 91.44 68 SER A C 1
ATOM 535 O O . SER A 1 68 ? -0.813 14.580 16.215 1.00 91.44 68 SER A O 1
ATOM 537 N N . ALA A 1 69 ? -1.432 15.056 18.322 1.00 90.62 69 ALA A N 1
ATOM 538 C CA . ALA A 1 69 ? -0.280 14.392 18.934 1.00 90.62 69 ALA A CA 1
ATOM 539 C C . ALA A 1 69 ? -0.206 12.902 18.549 1.00 90.62 69 ALA A C 1
ATOM 541 O O . ALA A 1 69 ? 0.858 12.381 18.209 1.00 90.62 69 ALA A O 1
ATOM 542 N N . PHE A 1 70 ? -1.357 12.227 18.526 1.00 91.31 70 PHE A N 1
ATOM 543 C CA . PHE A 1 70 ? -1.438 10.827 18.125 1.00 91.31 70 PHE A CA 1
ATOM 544 C C . PHE A 1 70 ? -1.167 10.614 16.625 1.00 91.31 70 PHE A C 1
ATOM 546 O O . PHE A 1 70 ? -0.372 9.748 16.254 1.00 91.31 70 PHE A O 1
ATOM 553 N N . LEU A 1 71 ? -1.794 11.410 15.751 1.00 91.69 71 LEU A N 1
ATOM 554 C CA . LEU A 1 71 ? -1.680 11.252 14.295 1.00 91.69 71 LEU A CA 1
ATOM 555 C C . LEU A 1 71 ? -0.336 11.735 13.734 1.00 91.69 71 LEU A C 1
ATOM 557 O O . LEU A 1 71 ? 0.123 11.206 12.725 1.00 91.69 71 LEU A O 1
ATOM 561 N N . GLN A 1 72 ? 0.315 12.699 14.387 1.00 92.75 72 GLN A N 1
ATOM 562 C CA . GLN A 1 72 ? 1.662 13.163 14.029 1.00 92.75 72 GLN A CA 1
ATOM 563 C C . GLN A 1 72 ? 2.764 12.232 14.556 1.00 92.75 72 GLN A C 1
ATOM 565 O O . GLN A 1 72 ? 3.927 12.413 14.208 1.00 92.75 72 GLN A O 1
ATOM 570 N N . GLY A 1 73 ? 2.417 11.236 15.381 1.00 89.38 73 GLY A N 1
ATOM 571 C CA . GLY A 1 73 ? 3.370 10.269 15.924 1.00 89.38 73 GLY A CA 1
ATOM 572 C C . GLY A 1 73 ? 4.278 10.835 17.016 1.00 89.38 73 GLY A C 1
ATOM 573 O O . GLY A 1 73 ? 5.354 10.292 17.241 1.00 89.38 73 GLY A O 1
ATOM 574 N N . THR A 1 74 ? 3.867 11.910 17.697 1.00 89.00 74 THR A N 1
ATOM 575 C CA . THR A 1 74 ? 4.628 12.475 18.826 1.00 89.00 74 THR A CA 1
ATOM 576 C C . THR A 1 74 ? 4.383 11.715 20.132 1.00 89.00 74 THR A C 1
ATOM 578 O O . THR A 1 74 ? 5.117 11.885 21.104 1.00 89.00 74 THR A O 1
ATOM 581 N N . SER A 1 75 ? 3.369 10.848 20.167 1.00 86.88 75 SER A N 1
ATOM 582 C CA . SER A 1 75 ? 3.109 9.929 21.272 1.00 86.88 75 SER A CA 1
ATOM 583 C C . SER A 1 75 ? 4.032 8.706 21.247 1.00 86.88 75 SER A C 1
ATOM 585 O O . SER A 1 75 ? 4.388 8.194 20.190 1.00 86.88 75 SER A O 1
ATOM 587 N N . VAL A 1 76 ? 4.339 8.168 22.437 1.00 87.94 76 VAL A N 1
ATOM 588 C CA . VAL A 1 76 ? 5.145 6.938 22.608 1.00 87.94 76 VAL A CA 1
ATOM 589 C C . VAL A 1 76 ? 4.579 5.769 21.794 1.00 87.94 76 VAL A C 1
ATOM 591 O O . VAL A 1 76 ? 5.323 5.011 21.181 1.00 87.94 76 VAL A O 1
ATOM 594 N N . ILE A 1 77 ? 3.250 5.635 21.774 1.00 89.62 77 ILE A N 1
ATOM 595 C CA . ILE A 1 77 ? 2.541 4.686 20.916 1.00 89.62 77 ILE A CA 1
ATOM 596 C C . ILE A 1 77 ? 1.922 5.465 19.760 1.00 89.62 77 ILE A C 1
ATOM 598 O O . ILE A 1 77 ? 1.065 6.321 19.982 1.00 89.62 77 ILE A O 1
ATOM 602 N N . HIS A 1 78 ? 2.345 5.165 18.535 1.00 90.44 78 HIS A N 1
ATOM 603 C CA . HIS A 1 78 ? 1.878 5.821 17.313 1.00 90.44 78 HIS A CA 1
ATOM 604 C C . HIS A 1 78 ? 0.916 4.923 16.518 1.00 90.44 78 HIS A C 1
ATOM 606 O O . HIS A 1 78 ? 0.818 3.714 16.752 1.00 90.44 78 HIS A O 1
ATOM 612 N N . MET A 1 79 ? 0.222 5.502 15.532 1.00 90.94 79 MET A N 1
ATOM 613 C CA . MET A 1 79 ? -0.822 4.810 14.760 1.00 90.94 79 MET A CA 1
ATOM 614 C C . MET A 1 79 ? -0.339 3.515 14.089 1.00 90.94 79 MET A C 1
ATOM 616 O O . MET A 1 79 ? -1.071 2.531 14.059 1.00 90.94 79 MET A O 1
ATOM 620 N N . GLY A 1 80 ? 0.904 3.474 13.598 1.00 91.44 80 GLY A N 1
ATOM 621 C CA . GLY A 1 80 ? 1.486 2.265 12.999 1.00 91.44 80 GLY A CA 1
ATOM 622 C C . GLY A 1 80 ? 1.513 1.065 13.955 1.00 91.44 80 GLY A C 1
ATOM 623 O O . GLY A 1 80 ? 1.202 -0.055 13.552 1.00 91.44 80 GLY A O 1
ATOM 624 N N . HIS A 1 81 ? 1.796 1.299 15.240 1.00 93.38 81 HIS A N 1
ATOM 625 C CA . HIS A 1 81 ? 1.731 0.253 16.261 1.00 93.38 81 HIS A CA 1
ATOM 626 C C . HIS A 1 81 ? 0.287 -0.220 16.487 1.00 93.38 81 HIS A C 1
ATOM 628 O O . HIS A 1 81 ? 0.023 -1.421 16.519 1.00 93.38 81 HIS A O 1
ATOM 634 N N . ILE A 1 82 ? -0.663 0.718 16.566 1.00 94.25 82 ILE A N 1
ATOM 635 C CA . ILE A 1 82 ? -2.092 0.416 16.733 1.00 94.25 82 ILE A CA 1
ATOM 636 C C . ILE A 1 82 ? -2.648 -0.375 15.541 1.00 94.25 82 ILE A C 1
ATOM 638 O O . ILE A 1 82 ? -3.365 -1.351 15.745 1.00 94.25 82 ILE A O 1
ATOM 642 N N . ILE A 1 83 ? -2.272 -0.019 14.309 1.00 94.69 83 ILE A N 1
ATOM 643 C CA . ILE A 1 83 ? -2.614 -0.766 13.089 1.00 94.69 83 ILE A CA 1
ATOM 644 C C . ILE A 1 83 ? -2.185 -2.228 13.223 1.00 94.69 83 ILE A C 1
ATOM 646 O O . ILE A 1 83 ? -2.986 -3.122 12.955 1.00 94.69 83 ILE A O 1
ATOM 650 N N . ASN A 1 84 ? -0.955 -2.481 13.679 1.00 94.75 84 ASN A N 1
ATOM 651 C CA . ASN A 1 84 ? -0.454 -3.842 13.846 1.00 94.75 84 ASN A CA 1
ATOM 652 C C . ASN A 1 84 ? -1.208 -4.610 14.945 1.00 94.75 84 ASN A C 1
ATOM 654 O O . ASN A 1 84 ? -1.534 -5.783 14.756 1.00 94.75 84 ASN A O 1
ATOM 658 N N . LEU A 1 85 ? -1.534 -3.951 16.065 1.00 95.44 85 LEU A N 1
ATOM 659 C CA . LEU A 1 85 ? -2.343 -4.547 17.133 1.00 95.44 85 LEU A CA 1
ATOM 660 C C . LEU A 1 85 ? -3.740 -4.933 16.633 1.00 95.44 85 LEU A C 1
ATOM 662 O O . LEU A 1 85 ? -4.164 -6.068 16.840 1.00 95.44 85 LEU A O 1
ATOM 666 N N . ILE A 1 86 ? -4.430 -4.023 15.937 1.00 95.56 86 ILE A N 1
ATOM 667 C CA . ILE A 1 86 ? -5.764 -4.269 15.370 1.00 95.56 86 ILE A CA 1
ATOM 668 C C . ILE A 1 86 ? -5.703 -5.408 14.350 1.00 95.56 86 ILE A C 1
ATOM 670 O O . ILE A 1 86 ? -6.481 -6.364 14.426 1.00 95.56 86 ILE A O 1
ATOM 674 N N . TYR A 1 87 ? -4.756 -5.336 13.413 1.00 95.25 87 TYR A N 1
ATOM 675 C CA . TYR A 1 87 ? -4.605 -6.337 12.365 1.00 95.25 87 TYR A CA 1
ATOM 676 C C . TYR A 1 87 ? -4.323 -7.717 12.965 1.00 95.25 87 TYR A C 1
ATOM 678 O O . TYR A 1 87 ? -5.016 -8.678 12.640 1.00 95.25 87 TYR A O 1
ATOM 686 N N . SER A 1 88 ? -3.393 -7.828 13.913 1.00 94.38 88 SER A N 1
ATOM 687 C CA . SER A 1 88 ? -2.986 -9.106 14.514 1.00 94.38 88 SER A CA 1
ATOM 688 C C . SER A 1 88 ? -3.983 -9.665 15.538 1.00 94.38 88 SER A C 1
ATOM 690 O O . SER A 1 88 ? -3.906 -10.841 15.895 1.00 94.38 88 SER A O 1
ATOM 692 N N . HIS A 1 89 ? -4.958 -8.870 15.987 1.00 95.38 89 HIS A N 1
ATOM 693 C CA . HIS A 1 89 ? -5.909 -9.283 17.015 1.00 95.38 89 HIS A CA 1
ATOM 694 C C . HIS A 1 89 ? -6.754 -10.499 16.597 1.00 95.38 89 HIS A C 1
ATOM 696 O O . HIS A 1 89 ? -7.237 -10.589 15.474 1.00 95.38 89 HIS A O 1
ATOM 702 N N . ARG A 1 90 ? -7.019 -11.437 17.515 1.00 92.88 90 ARG A N 1
ATOM 703 C CA . ARG A 1 90 ? -7.795 -12.654 17.195 1.00 92.88 90 ARG A CA 1
ATOM 704 C C . ARG A 1 90 ? -9.222 -12.352 16.727 1.00 92.88 90 ARG A C 1
ATOM 706 O O . ARG A 1 90 ? -9.742 -13.066 15.877 1.00 92.88 90 ARG A O 1
ATOM 713 N N . GLN A 1 91 ? -9.850 -11.316 17.283 1.00 92.94 91 GLN A N 1
ATOM 714 C CA . GLN A 1 91 ? -11.231 -10.945 16.941 1.00 92.94 91 GLN A CA 1
ATOM 715 C C . GLN A 1 91 ? -11.335 -10.132 15.640 1.00 92.94 91 GLN A C 1
ATOM 717 O O . GLN A 1 91 ? -12.445 -9.856 15.205 1.00 92.94 91 GLN A O 1
ATOM 722 N N . SER A 1 92 ? -10.217 -9.745 15.009 1.00 93.44 92 SER A N 1
ATOM 723 C CA . SER A 1 92 ? -10.267 -9.036 13.721 1.00 93.44 92 SER A CA 1
ATOM 724 C C . SER A 1 92 ? -10.522 -9.970 12.533 1.00 93.44 92 SER A C 1
ATOM 726 O O . SER A 1 92 ? -10.828 -9.494 11.441 1.00 93.44 92 SER A O 1
ATOM 728 N N . GLN A 1 93 ? -10.424 -11.290 12.740 1.00 93.81 93 GLN A N 1
ATOM 729 C CA . GLN A 1 93 ? -10.704 -12.320 11.742 1.00 93.81 93 GLN A CA 1
ATOM 730 C C . GLN A 1 93 ? -12.115 -12.901 11.933 1.00 93.81 93 GLN A C 1
ATOM 732 O O . GLN A 1 93 ? -12.490 -13.216 13.068 1.00 93.81 93 GLN A O 1
ATOM 737 N N . PRO A 1 94 ? -12.860 -13.162 10.843 1.00 93.25 94 PRO A N 1
ATOM 738 C CA . PRO A 1 94 ? -14.072 -13.964 10.914 1.00 93.25 94 PRO A CA 1
ATOM 739 C C . PRO A 1 94 ? -13.802 -15.355 11.494 1.00 93.25 94 PRO A C 1
ATOM 741 O O . PRO A 1 94 ? -12.908 -16.080 11.051 1.00 93.25 94 PRO A O 1
ATOM 744 N N . LYS A 1 95 ? -14.605 -15.752 12.482 1.00 92.75 95 LYS A N 1
ATOM 745 C CA . LYS A 1 95 ? -14.653 -17.142 12.956 1.00 92.75 95 LYS A CA 1
AT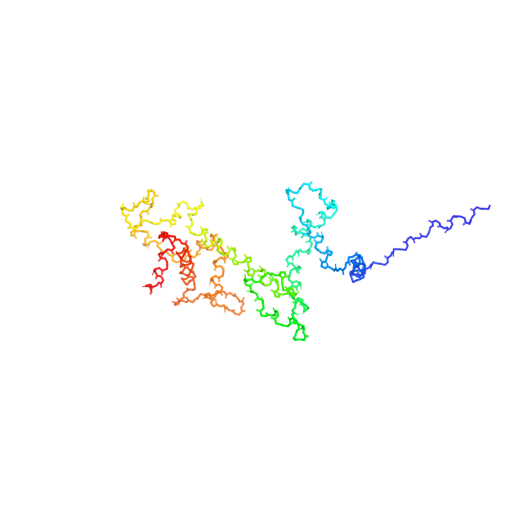OM 746 C C . LYS A 1 95 ? -15.468 -17.984 11.979 1.00 92.75 95 LYS A C 1
ATOM 748 O O . LYS A 1 95 ? -16.434 -17.490 11.407 1.00 92.75 95 LYS A O 1
ATOM 753 N N . ARG A 1 96 ? -15.154 -19.279 11.869 1.00 89.19 96 ARG A N 1
ATOM 754 C CA . ARG A 1 96 ? -15.923 -20.224 11.030 1.00 89.19 96 ARG A CA 1
ATOM 755 C C . ARG A 1 96 ? -17.410 -20.286 11.393 1.00 89.19 96 ARG A C 1
ATOM 757 O O . ARG A 1 96 ? -18.231 -20.518 10.523 1.00 89.19 96 ARG A O 1
ATOM 764 N N . SER A 1 97 ? -17.743 -20.060 12.662 1.00 91.12 97 SER A N 1
ATOM 765 C CA . SER A 1 97 ? -19.118 -20.036 13.169 1.00 91.12 97 SER A CA 1
ATOM 766 C C . SER A 1 97 ? -19.815 -18.675 13.029 1.00 91.12 97 SER A C 1
ATOM 768 O O . SER A 1 97 ? -20.940 -18.521 13.491 1.00 91.12 97 SER A O 1
ATOM 770 N N . SER A 1 98 ? -19.145 -17.658 12.477 1.00 91.31 98 SER A N 1
ATOM 771 C CA . SER A 1 98 ? -19.723 -16.324 12.288 1.00 91.31 98 SER A CA 1
ATOM 772 C C . SER A 1 98 ? -20.668 -16.308 11.088 1.00 91.31 98 SER A C 1
ATOM 774 O O . SER A 1 98 ? -20.394 -16.951 10.076 1.00 91.31 98 SER A O 1
ATOM 776 N N . ARG A 1 99 ? -21.718 -15.478 11.145 1.00 92.19 99 ARG A N 1
ATOM 777 C CA . ARG A 1 99 ? -22.585 -15.175 9.991 1.00 92.19 99 ARG A CA 1
ATOM 778 C C . ARG A 1 99 ? -21.790 -14.672 8.777 1.00 92.19 99 ARG A C 1
ATOM 780 O O . ARG A 1 99 ? -22.201 -14.887 7.645 1.00 92.19 99 ARG A O 1
ATOM 787 N N . HIS A 1 100 ? -20.645 -14.041 9.027 1.00 91.00 100 HIS A N 1
ATOM 788 C CA . HIS A 1 100 ? -19.774 -13.443 8.015 1.00 91.00 100 HIS A CA 1
ATOM 789 C C . HIS A 1 100 ? -18.479 -14.247 7.808 1.00 91.00 100 HIS A C 1
ATOM 791 O O . HIS A 1 100 ? -17.427 -13.687 7.507 1.00 91.00 100 HIS A O 1
ATOM 797 N N . ALA A 1 101 ? -18.510 -15.568 8.013 1.00 92.12 101 ALA A N 1
ATOM 798 C CA . ALA A 1 101 ? -17.327 -16.422 7.872 1.00 92.12 101 ALA A CA 1
ATOM 799 C C . ALA A 1 101 ? -16.672 -16.338 6.477 1.00 92.12 101 ALA A C 1
ATOM 801 O O . ALA A 1 101 ? -15.462 -16.513 6.350 1.00 92.12 101 ALA A O 1
ATOM 802 N N . ASN A 1 102 ? -17.452 -16.038 5.437 1.00 93.06 102 ASN A N 1
ATOM 803 C CA . ASN A 1 102 ? -16.976 -15.874 4.065 1.00 93.06 102 ASN A CA 1
ATOM 804 C C . ASN A 1 102 ? -16.166 -14.586 3.835 1.00 93.06 102 ASN A C 1
ATOM 806 O O . ASN A 1 102 ? -15.443 -14.509 2.844 1.00 93.06 102 ASN A O 1
ATOM 810 N N . GLU A 1 103 ? -16.211 -13.604 4.743 1.00 93.69 103 GLU A N 1
ATOM 811 C CA . GLU A 1 103 ? -15.440 -12.359 4.604 1.00 93.69 103 GLU A CA 1
ATOM 812 C C . GLU A 1 103 ? -13.925 -12.590 4.592 1.00 93.69 103 GLU A C 1
ATOM 814 O O . GLU A 1 103 ? -13.176 -11.738 4.123 1.00 93.69 103 GLU A O 1
ATOM 819 N N . VAL A 1 104 ? -13.455 -13.762 5.036 1.00 92.56 104 VAL A N 1
ATOM 820 C CA . VAL A 1 104 ? -12.046 -14.165 4.904 1.00 92.56 104 VAL A CA 1
ATOM 821 C C . VAL A 1 104 ? -11.584 -14.113 3.446 1.00 92.56 104 VAL A C 1
ATOM 823 O O . VAL A 1 104 ? -10.462 -13.690 3.183 1.00 92.56 104 VAL A O 1
ATOM 826 N N . TYR A 1 105 ? -12.451 -14.491 2.505 1.00 93.50 105 TYR A N 1
ATOM 827 C CA . TYR A 1 105 ? -12.151 -14.492 1.071 1.00 93.50 105 TYR A CA 1
ATOM 828 C C . TYR A 1 105 ? -12.260 -13.107 0.430 1.00 93.50 105 TYR A C 1
ATOM 830 O O . TYR A 1 105 ? -11.858 -12.932 -0.715 1.00 93.50 105 TYR A O 1
ATOM 838 N N . LEU A 1 106 ? -12.793 -12.120 1.156 1.00 94.00 106 LEU A N 1
ATOM 839 C CA . LEU A 1 106 ? -12.852 -10.735 0.696 1.00 94.00 106 LEU A CA 1
ATOM 840 C C . LEU A 1 106 ? -11.562 -9.973 0.996 1.00 94.00 106 LEU A C 1
ATOM 842 O O . LEU A 1 106 ? -11.439 -8.828 0.567 1.00 94.00 106 LEU A O 1
ATOM 846 N N . ALA A 1 107 ? -10.617 -10.575 1.725 1.00 93.19 107 ALA A N 1
ATOM 847 C CA . ALA A 1 107 ? -9.304 -9.991 1.940 1.00 93.19 107 ALA A CA 1
ATOM 848 C C . ALA A 1 107 ? -8.623 -9.699 0.596 1.00 93.19 107 ALA A C 1
ATOM 850 O O . ALA A 1 107 ? -8.608 -10.537 -0.302 1.00 93.19 107 ALA A O 1
ATOM 851 N N . PHE A 1 108 ? -8.045 -8.504 0.487 1.00 94.19 108 PHE A N 1
ATOM 852 C CA . PHE A 1 108 ? -7.414 -8.001 -0.735 1.00 94.19 108 PHE A CA 1
ATOM 853 C C . PHE A 1 108 ? -8.373 -7.820 -1.926 1.00 94.19 108 PHE A C 1
ATOM 855 O O . PHE A 1 108 ? -7.937 -7.791 -3.075 1.00 94.19 108 PHE A O 1
ATOM 862 N N . SER A 1 109 ? -9.679 -7.665 -1.681 1.00 93.38 109 SER A N 1
ATOM 863 C CA . SER A 1 109 ? -10.633 -7.332 -2.743 1.00 93.38 109 SER A CA 1
ATOM 864 C C . SER A 1 109 ? -10.375 -5.911 -3.267 1.00 93.38 109 SER A C 1
ATOM 866 O O . SER A 1 109 ? -10.408 -4.963 -2.478 1.00 93.38 109 SER A O 1
ATOM 868 N N . PRO A 1 110 ? -10.151 -5.720 -4.582 1.00 91.38 110 PRO A N 1
ATOM 869 C CA . PRO A 1 110 ? -9.961 -4.390 -5.160 1.00 91.38 110 PRO A CA 1
ATOM 870 C C . PRO A 1 110 ? -11.288 -3.680 -5.479 1.00 91.38 110 PRO A C 1
ATOM 872 O O . PRO A 1 110 ? -11.285 -2.490 -5.790 1.00 91.38 110 PRO A O 1
ATOM 875 N N . ILE A 1 111 ? -12.411 -4.406 -5.440 1.00 91.56 111 ILE A N 1
ATOM 876 C CA . ILE A 1 111 ? -13.721 -3.928 -5.908 1.00 91.56 111 ILE A CA 1
ATOM 877 C C . ILE A 1 111 ? -14.573 -3.431 -4.741 1.00 91.56 111 ILE A C 1
ATOM 879 O O . ILE A 1 111 ? -15.188 -2.370 -4.833 1.00 91.56 111 ILE A O 1
ATOM 883 N N . LEU A 1 112 ? -14.621 -4.195 -3.648 1.00 92.31 112 LEU A N 1
ATOM 884 C CA . LEU A 1 112 ? -15.499 -3.887 -2.523 1.00 92.31 112 LEU A CA 1
ATOM 885 C C . LEU A 1 112 ? -14.956 -2.729 -1.689 1.00 92.31 112 LEU A C 1
ATOM 887 O O . LEU A 1 112 ? -13.746 -2.605 -1.476 1.00 92.31 112 LEU A O 1
ATOM 891 N N . SER A 1 113 ? -15.865 -1.896 -1.179 1.00 91.81 113 SER A N 1
ATOM 892 C CA . SER A 1 113 ? -15.484 -0.886 -0.202 1.00 91.81 113 SER A CA 1
ATOM 893 C C . SER A 1 113 ? -15.080 -1.576 1.103 1.00 91.81 113 SER A C 1
ATOM 895 O O . SER A 1 113 ? -15.794 -2.463 1.570 1.00 91.81 113 SER A O 1
ATOM 897 N N . PRO A 1 114 ? -13.986 -1.152 1.757 1.00 92.88 114 PRO A N 1
ATOM 898 C CA . PRO A 1 114 ? -13.642 -1.625 3.096 1.00 92.88 114 PRO A CA 1
ATOM 899 C C . PRO A 1 114 ? -14.758 -1.411 4.126 1.00 92.88 114 PRO A C 1
ATOM 901 O O . PRO A 1 114 ? -14.824 -2.152 5.097 1.00 92.88 114 PRO A O 1
ATOM 904 N N . ALA A 1 115 ? -15.628 -0.416 3.911 1.00 92.56 115 ALA A N 1
ATOM 905 C CA . ALA A 1 115 ? -16.776 -0.140 4.775 1.00 92.56 115 ALA A CA 1
ATOM 906 C C . ALA A 1 115 ? -17.873 -1.218 4.693 1.00 92.56 115 ALA A C 1
ATOM 908 O O . ALA A 1 115 ? -18.648 -1.356 5.634 1.00 92.56 115 ALA A O 1
ATOM 909 N N . ASP A 1 116 ? -17.911 -1.997 3.607 1.00 94.25 116 ASP A N 1
ATOM 910 C CA . ASP A 1 116 ? -18.903 -3.059 3.393 1.00 94.25 116 ASP A CA 1
ATOM 911 C C . ASP A 1 116 ? -18.451 -4.409 3.987 1.00 94.25 116 ASP A C 1
ATOM 913 O O . ASP A 1 116 ? -19.174 -5.403 3.919 1.00 94.25 116 ASP A O 1
ATOM 917 N N . ILE A 1 117 ? -17.238 -4.468 4.551 1.00 94.38 117 ILE A N 1
ATOM 918 C CA . ILE A 1 117 ? -16.648 -5.667 5.153 1.00 94.38 117 ILE A CA 1
ATOM 919 C C . ILE A 1 117 ? -16.664 -5.496 6.674 1.00 94.38 1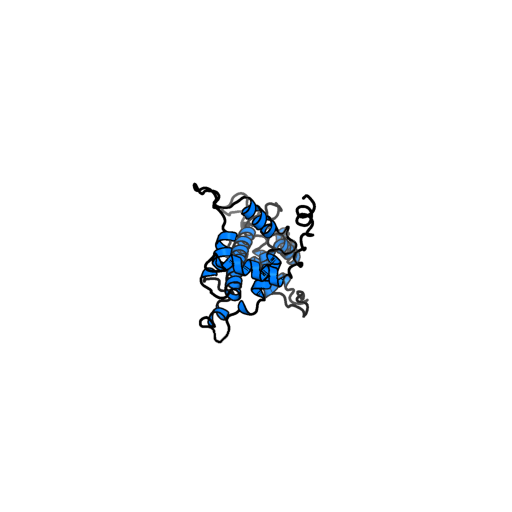17 ILE A C 1
ATOM 921 O O . ILE A 1 117 ? -16.009 -4.605 7.212 1.00 94.38 117 ILE A O 1
ATOM 925 N N . HIS A 1 118 ? -17.376 -6.371 7.385 1.00 93.38 118 HIS A N 1
ATOM 926 C CA . HIS A 1 118 ? -17.609 -6.205 8.823 1.00 93.38 118 HIS A CA 1
ATOM 927 C C . HIS A 1 118 ? -16.347 -6.477 9.645 1.00 93.38 118 HIS A C 1
ATOM 929 O O . HIS A 1 118 ? -16.055 -5.777 10.616 1.00 93.38 118 HIS A O 1
ATOM 935 N N . HIS A 1 119 ? -15.586 -7.512 9.285 1.00 94.94 119 HIS A N 1
ATOM 936 C CA . HIS A 1 119 ? -14.388 -7.876 10.030 1.00 94.94 119 HIS A CA 1
ATOM 937 C C . HIS A 1 119 ? -13.194 -7.009 9.633 1.00 94.94 119 HIS A C 1
ATOM 939 O O . HIS A 1 119 ? -12.850 -6.850 8.461 1.00 94.94 119 HIS A O 1
ATOM 945 N N . THR A 1 120 ? -12.494 -6.496 10.644 1.00 95.00 120 THR A N 1
ATOM 946 C CA . THR A 1 120 ? -11.450 -5.489 10.454 1.00 95.00 120 THR A CA 1
ATOM 947 C C . THR A 1 120 ? -10.268 -5.988 9.625 1.00 95.00 120 THR A C 1
ATOM 949 O O . THR A 1 120 ? -9.760 -5.238 8.800 1.00 95.00 120 THR A O 1
ATOM 952 N N . ARG A 1 121 ? -9.816 -7.240 9.788 1.00 95.38 121 ARG A N 1
ATOM 953 C CA . ARG A 1 121 ? -8.649 -7.738 9.039 1.00 95.38 121 ARG A CA 1
ATOM 954 C C . ARG A 1 121 ? -8.889 -7.808 7.524 1.00 95.38 121 ARG A C 1
ATOM 956 O O . ARG A 1 121 ? -8.075 -7.239 6.789 1.00 95.38 121 ARG A O 1
ATOM 963 N N . PRO A 1 122 ? -9.958 -8.461 7.021 1.00 96.19 122 PRO A N 1
ATOM 964 C CA . PRO A 1 122 ? -10.247 -8.432 5.591 1.00 96.19 122 PRO A CA 1
ATOM 965 C C . PRO A 1 122 ? -10.548 -7.009 5.094 1.00 96.19 122 PRO A C 1
ATOM 967 O O . PRO A 1 122 ? -10.024 -6.635 4.047 1.00 96.19 122 PRO A O 1
ATOM 970 N N . ALA A 1 123 ? -11.257 -6.178 5.873 1.00 96.50 123 ALA A N 1
ATOM 971 C CA . ALA A 1 123 ? -11.511 -4.776 5.525 1.00 96.50 123 ALA A CA 1
ATOM 972 C C . ALA A 1 123 ? -10.212 -3.970 5.329 1.00 96.50 123 ALA A C 1
ATOM 974 O O . ALA A 1 123 ? -10.018 -3.330 4.295 1.00 96.50 123 ALA A O 1
ATOM 975 N N . MET A 1 124 ? -9.277 -4.053 6.282 1.00 96.00 124 MET A N 1
ATOM 976 C CA . MET A 1 124 ? -7.968 -3.390 6.206 1.00 96.00 124 MET A CA 1
ATOM 977 C C . MET A 1 124 ? -7.131 -3.895 5.030 1.00 96.00 124 MET A C 1
ATOM 979 O O . MET A 1 124 ? -6.452 -3.103 4.379 1.00 96.00 124 MET A O 1
ATOM 983 N N . SER A 1 125 ? -7.190 -5.196 4.735 1.00 96.12 125 SER A N 1
ATOM 984 C CA . SER A 1 125 ? -6.457 -5.792 3.610 1.00 96.12 125 SER A CA 1
ATOM 985 C C . SER A 1 125 ? -6.973 -5.262 2.268 1.00 96.12 125 SER A C 1
ATOM 987 O O . SER A 1 125 ? -6.187 -4.907 1.388 1.00 96.12 125 SER A O 1
ATOM 989 N N . SER A 1 126 ? -8.293 -5.139 2.118 1.00 96.31 126 SER A N 1
ATOM 990 C CA . SER A 1 126 ? -8.923 -4.560 0.923 1.00 96.31 126 SER A CA 1
ATOM 991 C C . SER A 1 126 ? -8.658 -3.059 0.802 1.00 96.31 126 SER A C 1
ATOM 993 O O . SER A 1 126 ? -8.316 -2.578 -0.278 1.00 96.31 126 SER A O 1
ATOM 995 N N . TRP A 1 127 ? -8.696 -2.322 1.918 1.00 95.88 127 TRP A N 1
ATOM 996 C CA . TRP A 1 127 ? -8.300 -0.910 1.952 1.00 95.88 127 TRP A CA 1
ATOM 997 C C . TRP A 1 127 ? -6.856 -0.714 1.477 1.00 95.88 127 TRP A C 1
ATOM 999 O O . TRP A 1 127 ? -6.602 0.102 0.589 1.00 95.88 127 TRP A O 1
ATOM 1009 N N . ALA A 1 128 ? -5.922 -1.503 2.016 1.00 95.88 128 ALA A N 1
ATOM 1010 C CA . ALA A 1 128 ? -4.518 -1.461 1.622 1.00 95.88 128 ALA A CA 1
ATOM 1011 C C . ALA A 1 128 ? -4.336 -1.825 0.143 1.00 95.88 128 ALA A C 1
ATOM 1013 O O . ALA A 1 128 ? -3.566 -1.172 -0.555 1.00 95.88 128 ALA A O 1
ATOM 1014 N N . THR A 1 129 ? -5.083 -2.812 -0.358 1.00 95.44 129 THR A N 1
ATOM 1015 C CA . THR A 1 129 ? -5.039 -3.219 -1.773 1.00 95.44 129 THR A CA 1
ATOM 1016 C C . THR A 1 129 ? -5.439 -2.084 -2.697 1.00 95.44 129 THR A C 1
ATOM 1018 O O . THR A 1 129 ? -4.721 -1.796 -3.652 1.00 95.44 129 THR A O 1
ATOM 1021 N N . LYS A 1 130 ? -6.543 -1.393 -2.396 1.00 95.12 130 LYS A N 1
ATOM 1022 C CA . LYS A 1 130 ? -6.993 -0.245 -3.186 1.00 95.12 130 LYS A CA 1
ATOM 1023 C C . LYS A 1 130 ? -5.980 0.898 -3.139 1.00 95.12 130 LYS A C 1
ATOM 1025 O O . LYS A 1 130 ? -5.593 1.419 -4.181 1.00 95.12 130 LYS A O 1
ATOM 1030 N N . LEU A 1 131 ? -5.482 1.230 -1.945 1.00 95.38 131 LEU A N 1
ATOM 1031 C CA . LEU A 1 131 ? -4.471 2.272 -1.756 1.00 95.38 131 LEU A CA 1
ATOM 1032 C C . LEU A 1 131 ? -3.192 1.986 -2.559 1.00 95.38 131 LEU A C 1
ATOM 1034 O O . LEU A 1 131 ? -2.700 2.861 -3.277 1.00 95.38 131 LEU A O 1
ATOM 1038 N N . VAL A 1 132 ? -2.660 0.767 -2.441 1.00 96.44 132 VAL A N 1
ATOM 1039 C CA . VAL A 1 132 ? -1.444 0.325 -3.135 1.00 96.44 132 VAL A CA 1
ATOM 1040 C C . VAL A 1 132 ? -1.680 0.237 -4.640 1.00 96.44 132 VAL A C 1
ATOM 1042 O O . VAL A 1 132 ? -0.836 0.702 -5.401 1.00 96.44 132 VAL A O 1
ATOM 1045 N N . GLY A 1 133 ? -2.826 -0.286 -5.077 1.00 94.69 133 GLY A N 1
ATOM 1046 C CA . GLY A 1 133 ? -3.210 -0.357 -6.486 1.00 94.69 133 GLY A CA 1
ATOM 1047 C C . GLY A 1 133 ? -3.267 1.023 -7.142 1.00 94.69 133 GLY A C 1
ATOM 1048 O O . GLY A 1 133 ? -2.635 1.241 -8.176 1.00 94.69 133 GLY A O 1
ATOM 1049 N N . ASP A 1 134 ? -3.924 1.992 -6.501 1.00 94.81 134 ASP A N 1
ATOM 1050 C CA . ASP A 1 134 ? -3.997 3.373 -6.990 1.00 94.81 134 ASP A CA 1
ATOM 1051 C C . ASP A 1 134 ? -2.621 4.053 -7.006 1.00 94.81 134 ASP A C 1
ATOM 1053 O O . ASP A 1 134 ? -2.309 4.837 -7.911 1.00 94.81 134 ASP A O 1
ATOM 1057 N N . ALA A 1 135 ? -1.789 3.784 -5.997 1.00 95.75 135 ALA A N 1
ATOM 1058 C CA . ALA A 1 135 ? -0.435 4.318 -5.916 1.00 95.75 135 ALA A CA 1
ATOM 1059 C C . ALA A 1 135 ? 0.472 3.729 -7.007 1.00 95.75 135 ALA A C 1
ATOM 1061 O O . ALA A 1 135 ? 1.153 4.491 -7.693 1.00 95.75 135 ALA A O 1
ATOM 1062 N N . ALA A 1 136 ? 0.426 2.412 -7.225 1.00 94.75 136 ALA A N 1
ATOM 1063 C CA . ALA A 1 136 ? 1.149 1.721 -8.288 1.00 94.75 136 ALA A CA 1
ATOM 1064 C C . ALA A 1 136 ? 0.680 2.191 -9.671 1.00 94.75 136 ALA A C 1
ATOM 1066 O O . ALA A 1 136 ? 1.501 2.501 -10.536 1.00 94.75 136 ALA A O 1
ATOM 1067 N N . HIS A 1 137 ? -0.634 2.355 -9.861 1.00 93.19 137 HIS A N 1
ATOM 1068 C CA . HIS A 1 137 ? -1.179 2.952 -11.071 1.00 93.19 137 HIS A CA 1
ATOM 1069 C C . HIS A 1 137 ? -0.598 4.354 -11.285 1.00 93.19 137 HIS A C 1
ATOM 1071 O O . HIS A 1 137 ? -0.053 4.641 -12.344 1.00 93.19 137 HIS A O 1
ATOM 1077 N N . ARG A 1 138 ? -0.626 5.253 -10.300 1.00 93.81 138 ARG A N 1
ATOM 1078 C CA . ARG A 1 138 ? -0.036 6.596 -10.464 1.00 93.81 138 ARG A CA 1
ATOM 1079 C C . ARG A 1 138 ? 1.474 6.557 -10.736 1.00 93.81 138 ARG A C 1
ATOM 1081 O O . ARG A 1 138 ? 1.935 7.298 -11.602 1.00 93.81 138 ARG A O 1
ATOM 1088 N N . ALA A 1 139 ? 2.205 5.674 -10.063 1.00 92.44 139 ALA A N 1
ATOM 1089 C CA . ALA A 1 139 ? 3.647 5.486 -10.207 1.00 92.44 139 ALA A CA 1
ATOM 1090 C C . ALA A 1 139 ? 4.058 5.071 -11.625 1.00 92.44 139 ALA A C 1
ATOM 1092 O O . ALA A 1 139 ? 4.840 5.770 -12.268 1.00 92.44 139 ALA A O 1
ATOM 1093 N N . VAL A 1 140 ? 3.443 4.024 -12.190 1.00 90.50 140 VAL A N 1
ATOM 1094 C CA . VAL A 1 140 ? 3.701 3.644 -13.594 1.00 90.50 140 VAL A CA 1
ATOM 1095 C C . VAL A 1 140 ? 3.381 4.814 -14.532 1.00 90.50 140 VAL A C 1
ATOM 1097 O O . VAL A 1 140 ? 4.081 5.047 -15.511 1.00 90.50 140 VAL A O 1
ATOM 1100 N N . GLY A 1 141 ? 2.351 5.602 -14.214 1.00 89.06 141 GLY A N 1
ATOM 1101 C CA . GLY A 1 141 ? 1.984 6.793 -14.979 1.00 89.06 141 GLY A CA 1
ATOM 1102 C C . GLY A 1 141 ? 3.081 7.860 -14.982 1.00 89.06 141 GLY A C 1
ATOM 1103 O O . GLY A 1 141 ? 3.349 8.456 -16.025 1.00 89.06 141 GLY A O 1
ATOM 1104 N N . ARG A 1 142 ? 3.750 8.086 -13.848 1.00 88.62 142 ARG A N 1
ATOM 1105 C CA . ARG A 1 142 ? 4.893 9.008 -13.747 1.00 88.62 142 ARG A CA 1
ATOM 1106 C C . ARG A 1 142 ? 6.116 8.504 -14.509 1.00 88.62 142 ARG A C 1
ATOM 1108 O O . ARG A 1 142 ? 6.729 9.308 -15.202 1.00 88.62 142 ARG A O 1
ATOM 1115 N N . LEU A 1 143 ? 6.384 7.196 -14.516 1.00 86.94 143 LEU A N 1
ATOM 1116 C CA . LEU A 1 143 ? 7.442 6.607 -15.354 1.00 86.94 143 LEU A CA 1
ATOM 1117 C C . LEU A 1 143 ? 7.209 6.827 -16.855 1.00 86.94 143 LEU A C 1
ATOM 1119 O O . LEU A 1 143 ? 8.159 6.841 -17.628 1.00 86.94 143 LEU A O 1
ATOM 1123 N N . THR A 1 144 ? 5.971 7.052 -17.313 1.00 83.06 144 THR A N 1
ATOM 1124 C CA . THR A 1 144 ? 5.744 7.394 -18.733 1.00 83.06 144 THR A CA 1
ATOM 1125 C C . THR A 1 144 ? 6.233 8.800 -19.111 1.00 83.06 144 THR A C 1
ATOM 1127 O O . THR A 1 144 ? 6.327 9.103 -20.309 1.00 83.06 144 THR A O 1
ATOM 1130 N N . LYS A 1 145 ? 6.534 9.644 -18.114 1.00 83.31 145 LYS A N 1
ATOM 1131 C CA . LYS A 1 145 ? 6.963 11.040 -18.249 1.00 83.31 145 LYS A CA 1
ATOM 1132 C C . LYS A 1 145 ? 8.464 11.180 -17.992 1.00 83.31 145 LYS A C 1
ATOM 1134 O O . LYS A 1 145 ? 9.060 10.374 -17.276 1.00 83.31 145 LYS A O 1
ATOM 1139 N N . ASN A 1 146 ? 9.043 12.234 -18.566 1.00 82.38 146 ASN A N 1
ATOM 1140 C CA . ASN A 1 146 ? 10.435 12.609 -18.324 1.00 82.38 146 ASN A CA 1
ATOM 1141 C C . ASN A 1 146 ? 10.673 12.831 -16.831 1.00 82.38 146 ASN A C 1
ATOM 1143 O O . ASN A 1 146 ? 9.763 13.263 -16.117 1.00 82.38 146 ASN A O 1
ATOM 1147 N N . ASP A 1 147 ? 11.878 12.510 -16.388 1.00 80.94 147 ASP A N 1
ATOM 1148 C CA . ASP A 1 147 ? 12.307 12.823 -15.037 1.00 80.94 147 ASP A CA 1
ATOM 1149 C C . ASP A 1 147 ? 12.576 14.335 -14.930 1.00 80.94 147 ASP A C 1
ATOM 1151 O O . ASP A 1 147 ? 13.322 14.864 -15.757 1.00 80.94 147 ASP A O 1
ATOM 1155 N N . PRO A 1 148 ? 11.939 15.067 -13.998 1.00 75.94 148 PRO A N 1
ATOM 1156 C CA . PRO A 1 148 ? 12.280 16.468 -13.764 1.00 75.94 148 PRO A CA 1
ATOM 1157 C C . PRO A 1 148 ? 13.700 16.646 -13.208 1.00 75.94 148 PRO A C 1
ATOM 1159 O O . PRO A 1 148 ? 14.289 17.701 -13.435 1.00 75.94 148 PRO A O 1
ATOM 1162 N N . ASP A 1 149 ? 14.242 15.633 -12.527 1.00 80.44 149 ASP A N 1
ATOM 1163 C CA . ASP A 1 149 ? 15.533 15.703 -11.835 1.00 80.44 149 ASP A CA 1
ATOM 1164 C C . ASP A 1 149 ? 16.692 15.148 -12.688 1.00 80.44 149 ASP A C 1
ATOM 1166 O O . ASP A 1 149 ? 17.861 15.380 -12.383 1.00 80.44 149 ASP A O 1
ATOM 1170 N N . ASP A 1 150 ? 16.380 14.463 -13.795 1.00 78.62 150 ASP A N 1
ATOM 1171 C CA . ASP A 1 150 ? 17.341 13.955 -14.783 1.00 78.62 150 ASP A CA 1
ATOM 1172 C C . ASP A 1 150 ? 16.954 14.442 -16.198 1.00 78.62 150 ASP A C 1
ATOM 1174 O O . ASP A 1 150 ? 16.152 13.798 -16.886 1.00 78.62 150 ASP A O 1
ATOM 1178 N N . PRO A 1 151 ? 17.528 15.570 -16.672 1.00 71.56 151 PRO A N 1
ATOM 1179 C CA . PRO A 1 151 ? 17.253 16.130 -17.998 1.00 71.56 151 PRO A CA 1
ATOM 1180 C C . PRO A 1 151 ? 17.595 15.188 -19.162 1.00 71.56 151 PRO A C 1
ATOM 1182 O O . PRO A 1 151 ? 17.066 15.351 -20.267 1.00 71.56 151 PRO A O 1
ATOM 1185 N N . ASP A 1 152 ? 18.469 14.204 -18.932 1.00 70.88 152 ASP A N 1
ATOM 1186 C CA . ASP A 1 152 ? 18.818 13.181 -19.913 1.00 70.88 152 ASP A CA 1
ATOM 1187 C C . ASP A 1 152 ? 17.797 12.026 -19.948 1.00 70.88 152 ASP A C 1
ATOM 1189 O O . ASP A 1 152 ? 17.770 11.266 -20.928 1.00 70.88 152 ASP A O 1
ATOM 1193 N N . ASP A 1 153 ? 16.884 11.928 -18.968 1.00 71.94 153 ASP A N 1
ATOM 1194 C CA . ASP A 1 153 ? 15.786 10.953 -18.935 1.00 71.94 153 ASP A CA 1
ATOM 1195 C C . ASP A 1 153 ? 14.615 11.320 -19.851 1.00 71.94 153 ASP A C 1
ATOM 1197 O O . ASP A 1 153 ? 13.464 11.539 -19.447 1.00 71.94 153 ASP A O 1
ATOM 1201 N N . ILE A 1 154 ? 14.899 11.372 -21.146 1.00 68.94 154 ILE A N 1
ATOM 1202 C CA . ILE A 1 154 ? 13.882 11.644 -22.151 1.00 68.94 154 ILE A CA 1
ATOM 1203 C C . ILE A 1 154 ? 13.138 10.344 -22.452 1.00 68.94 154 ILE A C 1
ATOM 1205 O O . ILE A 1 154 ? 13.610 9.456 -23.165 1.00 68.94 154 ILE A O 1
ATOM 1209 N N . THR A 1 155 ? 11.915 10.252 -21.939 1.00 66.31 155 THR A N 1
ATOM 1210 C CA . THR A 1 155 ? 11.057 9.081 -22.136 1.00 66.31 155 THR A CA 1
ATOM 1211 C C . THR A 1 155 ? 10.454 9.016 -23.535 1.00 66.31 155 THR A C 1
ATOM 1213 O O . THR A 1 155 ? 9.905 7.985 -23.897 1.00 66.31 155 THR A O 1
ATOM 1216 N N . GLN A 1 156 ? 10.469 10.086 -24.330 1.00 64.69 156 GLN A N 1
ATOM 1217 C CA . GLN A 1 156 ? 9.908 10.084 -25.686 1.00 64.69 156 GLN A CA 1
ATOM 1218 C C . GLN A 1 156 ? 10.965 9.682 -26.719 1.00 64.69 156 GLN A C 1
ATOM 1220 O O . GLN A 1 156 ? 12.043 10.270 -26.751 1.00 64.69 156 GLN A O 1
ATOM 1225 N N . LEU A 1 157 ? 10.633 8.724 -27.591 1.00 63.12 157 LEU A N 1
ATOM 1226 C CA . LEU A 1 157 ? 11.426 8.429 -28.782 1.00 63.12 157 LEU A CA 1
ATOM 1227 C C . LEU A 1 157 ? 10.729 8.817 -30.067 1.00 63.12 157 LEU A C 1
ATOM 1229 O O . LEU A 1 157 ? 9.519 8.662 -30.235 1.00 63.12 157 LEU A O 1
ATOM 1233 N N . ARG A 1 158 ? 11.569 9.192 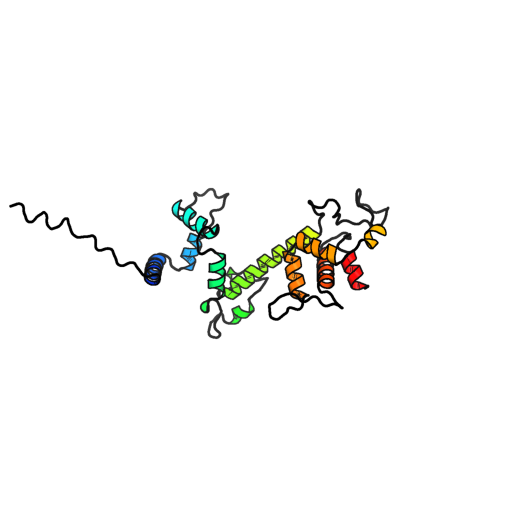-31.025 1.00 61.72 158 ARG A N 1
ATOM 1234 C CA . ARG A 1 158 ? 11.242 9.201 -32.440 1.00 61.72 158 ARG A CA 1
ATOM 1235 C C . ARG A 1 158 ? 12.115 8.144 -33.114 1.00 61.72 158 ARG A C 1
ATOM 1237 O O . ARG A 1 158 ? 13.334 8.186 -32.987 1.00 61.72 158 ARG A O 1
ATOM 1244 N N . ALA A 1 159 ? 11.485 7.193 -33.800 1.00 56.56 159 ALA A N 1
ATOM 1245 C CA . ALA A 1 159 ? 12.193 6.146 -34.541 1.00 56.56 159 ALA A CA 1
ATOM 1246 C C . ALA A 1 159 ? 12.711 6.630 -35.908 1.00 56.56 159 ALA A C 1
ATOM 1248 O O . ALA A 1 159 ? 13.531 5.965 -36.527 1.00 56.56 159 ALA A O 1
ATOM 1249 N N . THR A 1 160 ? 12.232 7.780 -36.399 1.00 56.94 160 THR A N 1
ATOM 1250 C CA . THR A 1 160 ? 12.574 8.294 -37.733 1.00 56.94 160 THR A CA 1
ATOM 1251 C C . THR A 1 160 ? 12.910 9.775 -37.681 1.00 56.94 160 THR A C 1
ATOM 1253 O O . THR A 1 160 ? 12.329 10.529 -36.905 1.00 56.94 160 THR A O 1
ATOM 1256 N N . THR A 1 161 ? 13.769 10.255 -38.570 1.00 58.06 161 THR A N 1
ATOM 1257 C CA . THR A 1 161 ? 14.029 11.692 -38.740 1.00 58.06 161 THR A CA 1
ATOM 1258 C C . THR A 1 161 ? 12.839 12.461 -39.324 1.00 58.06 161 THR A C 1
ATOM 1260 O O . THR A 1 161 ? 12.865 13.684 -39.292 1.00 58.06 161 THR A O 1
ATOM 1263 N N . ASN A 1 162 ? 11.737 11.794 -39.719 1.00 60.81 162 ASN A N 1
ATOM 1264 C CA . ASN A 1 162 ? 10.565 12.375 -40.414 1.00 60.81 162 ASN A CA 1
ATOM 1265 C C . ASN A 1 162 ? 9.235 12.381 -39.614 1.00 60.81 162 ASN A C 1
ATOM 1267 O O . ASN A 1 162 ? 8.217 12.854 -40.105 1.00 60.81 162 ASN A O 1
ATOM 1271 N N . GLY A 1 163 ? 9.208 11.878 -38.376 1.00 60.50 163 GLY A N 1
ATOM 1272 C CA . GLY A 1 163 ? 8.057 11.989 -37.462 1.00 60.50 163 GLY A CA 1
ATOM 1273 C C . GLY A 1 163 ? 7.437 13.396 -37.247 1.00 60.50 163 GLY A C 1
ATOM 1274 O O . GLY A 1 163 ? 8.018 14.452 -37.483 1.00 60.50 163 GLY A O 1
ATOM 1275 N N . ARG A 1 164 ? 6.200 13.422 -36.741 1.00 60.34 164 ARG A N 1
ATOM 1276 C CA . ARG A 1 164 ? 5.409 14.662 -36.585 1.00 60.34 164 ARG A CA 1
ATOM 1277 C C . ARG A 1 164 ? 5.745 15.481 -35.328 1.00 60.34 164 ARG A C 1
ATOM 1279 O O . ARG A 1 164 ? 5.395 16.654 -35.253 1.00 60.34 164 ARG A O 1
ATOM 1286 N N . ALA A 1 165 ? 6.415 14.884 -34.341 1.00 62.09 165 ALA A N 1
ATOM 1287 C CA . ALA A 1 165 ? 6.741 15.541 -33.075 1.00 62.09 165 ALA A CA 1
ATOM 1288 C C . ALA A 1 165 ? 8.023 16.384 -33.195 1.00 62.09 165 ALA A C 1
ATOM 1290 O O . ALA A 1 165 ? 9.100 15.847 -33.469 1.00 62.09 165 ALA A O 1
ATOM 1291 N N . LYS A 1 166 ? 7.901 17.701 -32.995 1.00 56.66 166 LYS A N 1
ATOM 1292 C CA . LYS A 1 166 ? 9.029 18.645 -32.941 1.00 56.66 166 LYS A CA 1
ATOM 1293 C C . LYS A 1 166 ? 9.732 18.517 -31.574 1.00 56.66 166 LYS A C 1
ATOM 1295 O O . LYS A 1 166 ? 9.059 18.278 -30.578 1.00 56.66 166 LYS A O 1
ATOM 1300 N N . ASN A 1 167 ? 11.061 18.654 -31.534 1.00 62.09 167 ASN A N 1
ATOM 1301 C CA . ASN A 1 167 ? 11.904 18.598 -30.318 1.00 62.09 167 ASN A CA 1
ATOM 1302 C C . ASN A 1 167 ? 12.007 17.232 -29.599 1.00 62.09 167 ASN A C 1
ATOM 1304 O O . ASN A 1 167 ? 12.251 17.183 -28.397 1.00 62.09 167 ASN A O 1
ATOM 1308 N N . VAL A 1 168 ? 11.861 16.112 -30.317 1.00 66.62 168 VAL A N 1
ATOM 1309 C CA . VAL A 1 168 ? 12.075 14.761 -29.755 1.00 66.62 168 VAL A CA 1
ATOM 1310 C C . VAL A 1 168 ? 13.444 14.222 -30.175 1.00 66.62 168 VAL A C 1
ATOM 1312 O O . VAL A 1 168 ? 13.774 14.233 -31.361 1.00 66.62 168 VAL A O 1
ATOM 1315 N N . ARG A 1 169 ? 14.231 13.728 -29.209 1.00 67.81 169 ARG A N 1
ATOM 1316 C CA . ARG A 1 169 ? 15.570 13.159 -29.435 1.00 67.81 169 ARG A CA 1
ATOM 1317 C C . ARG A 1 169 ? 15.481 11.866 -30.260 1.00 67.81 169 ARG A C 1
ATOM 1319 O O . ARG A 1 169 ? 14.682 10.979 -29.955 1.00 67.81 169 ARG A O 1
ATOM 1326 N N . LEU A 1 170 ? 16.308 11.764 -31.300 1.00 69.25 170 LEU A N 1
ATOM 1327 C CA . LEU A 1 170 ? 16.447 10.557 -32.119 1.00 69.25 170 LEU A CA 1
ATOM 1328 C C . LEU A 1 170 ? 17.250 9.499 -31.344 1.00 69.25 170 LEU A C 1
ATOM 1330 O O . LEU A 1 170 ? 18.273 9.835 -30.746 1.00 69.25 170 LEU A O 1
ATOM 1334 N N . ALA A 1 171 ? 16.800 8.241 -31.349 1.00 69.00 171 ALA A N 1
ATOM 1335 C CA . ALA A 1 171 ? 17.585 7.132 -30.803 1.00 69.00 171 ALA A CA 1
ATOM 1336 C C . ALA A 1 171 ? 18.785 6.840 -31.714 1.00 69.00 171 ALA A C 1
ATOM 1338 O O . ALA A 1 171 ? 18.612 6.660 -32.918 1.00 69.00 171 ALA A O 1
ATOM 1339 N N . THR A 1 172 ? 19.987 6.757 -31.148 1.00 71.88 172 THR A N 1
ATOM 1340 C CA . THR A 1 172 ? 21.213 6.413 -31.882 1.00 71.88 172 THR A CA 1
ATOM 1341 C C . THR A 1 172 ? 21.782 5.076 -31.415 1.00 71.88 172 THR A C 1
ATOM 1343 O O . THR A 1 172 ? 21.558 4.667 -30.279 1.00 71.88 172 THR A O 1
ATOM 1346 N N . TRP A 1 173 ? 22.588 4.409 -32.247 1.00 72.81 173 TRP A N 1
ATOM 1347 C CA . TRP A 1 173 ? 23.309 3.182 -31.864 1.00 72.81 173 TRP A CA 1
ATOM 1348 C C . TRP A 1 173 ? 24.157 3.341 -30.593 1.00 72.81 173 TRP A C 1
ATOM 1350 O O . TRP A 1 173 ? 24.244 2.420 -29.786 1.00 72.81 173 TRP A O 1
ATOM 1360 N N . LYS A 1 174 ? 24.707 4.539 -30.355 1.00 76.12 174 LYS A N 1
ATOM 1361 C CA . LYS A 1 174 ? 25.440 4.874 -29.124 1.00 76.12 174 LYS A CA 1
ATOM 1362 C C . LYS A 1 174 ? 24.559 4.786 -27.876 1.00 76.12 174 LYS A C 1
ATOM 1364 O O . LYS A 1 174 ? 25.057 4.487 -26.796 1.00 76.12 174 LYS A O 1
ATOM 1369 N N . ASP A 1 175 ? 23.267 5.057 -28.016 1.00 71.56 175 ASP A N 1
ATOM 1370 C CA . ASP A 1 175 ? 22.306 4.973 -26.923 1.00 71.56 175 ASP A CA 1
ATOM 1371 C C . ASP A 1 175 ? 21.947 3.517 -26.601 1.00 71.56 175 ASP A C 1
ATOM 1373 O O . ASP A 1 175 ? 21.800 3.181 -25.429 1.00 71.56 175 ASP A O 1
ATOM 1377 N N . TYR A 1 176 ? 21.879 2.651 -27.621 1.00 69.94 176 TYR A N 1
ATOM 1378 C CA . TYR A 1 176 ? 21.712 1.203 -27.448 1.00 69.94 176 TYR A CA 1
ATOM 1379 C C . TYR A 1 176 ? 22.939 0.564 -26.791 1.00 69.94 176 TYR A C 1
ATOM 1381 O O . TYR A 1 176 ? 22.794 -0.213 -25.855 1.00 69.94 176 TYR A O 1
ATOM 1389 N N . GLY A 1 177 ? 24.151 0.951 -27.206 1.00 73.94 177 GLY A N 1
ATOM 1390 C CA . GLY A 1 177 ? 25.399 0.451 -26.612 1.00 73.94 177 GLY A CA 1
ATOM 1391 C C . GLY A 1 177 ? 25.618 0.854 -25.147 1.00 73.94 177 GLY A C 1
ATOM 1392 O O . GLY A 1 177 ? 26.508 0.321 -24.495 1.00 73.94 177 GLY A O 1
ATOM 1393 N N . LYS A 1 178 ? 24.815 1.786 -24.618 1.00 76.31 178 LYS A N 1
ATOM 1394 C CA . LYS A 1 178 ? 24.832 2.219 -23.210 1.00 76.31 178 LYS A CA 1
ATOM 1395 C C . LYS A 1 178 ? 23.708 1.604 -22.371 1.00 76.31 178 LYS A C 1
ATOM 1397 O O . LYS A 1 178 ? 23.570 1.955 -21.200 1.00 76.31 178 LYS A O 1
ATOM 1402 N N . LEU A 1 179 ? 22.871 0.744 -22.955 1.00 76.75 179 LEU A N 1
ATOM 1403 C CA . LEU A 1 179 ? 21.778 0.101 -22.235 1.00 76.75 179 LEU A CA 1
ATOM 1404 C C . LEU A 1 179 ? 22.347 -0.842 -21.169 1.00 76.75 179 LEU A C 1
ATOM 1406 O O . LEU A 1 179 ? 23.133 -1.734 -21.472 1.00 76.75 179 LEU A O 1
ATOM 1410 N N . SER A 1 180 ? 21.921 -0.665 -19.922 1.00 83.94 180 SER A N 1
ATOM 1411 C CA . SER A 1 180 ? 22.279 -1.552 -18.820 1.00 83.94 180 SER A CA 1
ATOM 1412 C C . SER A 1 180 ? 21.041 -1.851 -17.986 1.00 83.94 180 SER A C 1
ATOM 1414 O O . SER A 1 180 ? 20.397 -0.935 -17.471 1.00 83.94 180 SER A O 1
ATOM 1416 N N . MET A 1 181 ? 20.709 -3.137 -17.846 1.00 82.88 181 MET A N 1
ATOM 1417 C CA . MET A 1 181 ? 19.558 -3.576 -17.053 1.00 82.88 181 MET A CA 1
ATOM 1418 C C . MET A 1 181 ? 19.718 -3.187 -15.583 1.00 82.88 181 MET A C 1
ATOM 1420 O O . MET A 1 181 ? 18.756 -2.753 -14.960 1.00 82.88 181 MET A O 1
ATOM 1424 N N . THR A 1 182 ? 20.934 -3.261 -15.037 1.00 85.62 182 THR A N 1
ATOM 1425 C CA . THR A 1 182 ? 21.207 -2.864 -13.649 1.00 85.62 182 THR A CA 1
ATOM 1426 C C . THR A 1 182 ? 21.028 -1.362 -13.452 1.00 85.62 182 THR A C 1
ATOM 1428 O O . THR A 1 182 ? 20.334 -0.951 -12.525 1.00 85.62 182 THR A O 1
ATOM 1431 N N . ALA A 1 183 ? 21.553 -0.537 -14.365 1.00 85.81 183 ALA A N 1
ATOM 1432 C CA . ALA A 1 183 ? 21.392 0.917 -14.298 1.00 85.81 183 ALA A CA 1
ATOM 1433 C C . ALA A 1 183 ? 19.916 1.343 -14.405 1.00 85.81 183 ALA A C 1
ATOM 1435 O O . ALA A 1 183 ? 19.473 2.258 -13.713 1.00 85.81 183 ALA A O 1
ATOM 1436 N N . ILE A 1 184 ? 19.134 0.660 -15.246 1.00 84.81 184 ILE A N 1
ATOM 1437 C CA . ILE A 1 184 ? 17.696 0.922 -15.388 1.00 84.81 184 ILE A CA 1
ATOM 1438 C C . ILE A 1 184 ? 16.919 0.426 -14.164 1.00 84.81 184 ILE A C 1
ATOM 1440 O O . ILE A 1 184 ? 15.984 1.096 -13.730 1.00 84.81 184 ILE A O 1
ATOM 1444 N N . GLY A 1 185 ? 17.319 -0.703 -13.577 1.00 88.44 185 GLY A N 1
ATOM 1445 C CA . GLY A 1 185 ? 16.763 -1.204 -12.320 1.00 88.44 185 GLY A CA 1
ATOM 1446 C C . GLY A 1 185 ? 16.913 -0.194 -11.186 1.00 88.44 185 GLY A C 1
ATOM 1447 O O . GLY A 1 185 ? 15.919 0.163 -10.556 1.00 88.44 185 GLY A O 1
ATOM 1448 N N . GLU A 1 186 ? 18.117 0.350 -10.997 1.00 88.81 186 GLU A N 1
ATOM 1449 C CA . GLU A 1 186 ? 18.358 1.406 -10.006 1.00 88.81 186 GLU A CA 1
ATOM 1450 C C . GLU A 1 186 ? 17.542 2.665 -10.301 1.00 88.81 186 GLU A C 1
ATOM 1452 O O . GLU A 1 186 ? 16.939 3.249 -9.400 1.00 88.81 186 GLU A O 1
ATOM 1457 N N . LYS A 1 187 ? 17.411 3.041 -11.577 1.00 87.50 187 LYS A N 1
ATOM 1458 C CA . LYS A 1 187 ? 16.558 4.166 -11.968 1.00 87.50 187 LYS A CA 1
ATOM 1459 C C . LYS A 1 187 ? 15.093 3.944 -11.592 1.00 87.50 187 LYS A C 1
ATOM 1461 O O . LYS A 1 187 ? 14.457 4.848 -11.055 1.00 87.50 187 LYS A O 1
ATOM 1466 N N . TYR A 1 188 ? 14.548 2.752 -11.830 1.00 89.69 188 TYR A N 1
ATOM 1467 C CA . TYR A 1 188 ? 13.188 2.424 -11.400 1.00 89.69 188 TYR A CA 1
ATOM 1468 C C . TYR A 1 188 ? 13.032 2.447 -9.886 1.00 89.69 188 TYR A C 1
ATOM 1470 O O . TYR A 1 188 ? 12.029 2.960 -9.393 1.00 89.69 188 TYR A O 1
ATOM 1478 N N . ARG A 1 189 ? 14.018 1.927 -9.156 1.00 91.25 189 ARG A N 1
ATOM 1479 C CA . ARG A 1 189 ? 14.015 1.923 -7.695 1.00 91.25 189 ARG A CA 1
ATOM 1480 C C . ARG A 1 189 ? 14.017 3.341 -7.121 1.00 91.25 189 ARG A C 1
ATOM 1482 O O . ARG A 1 189 ? 13.256 3.612 -6.196 1.00 91.25 189 ARG A O 1
ATOM 1489 N N . LEU A 1 190 ? 14.815 4.242 -7.695 1.00 90.19 190 LEU A N 1
ATOM 1490 C CA . LEU A 1 190 ? 14.891 5.645 -7.283 1.00 90.19 190 LEU A CA 1
ATOM 1491 C C . LEU A 1 190 ? 13.616 6.420 -7.631 1.00 90.19 190 LEU A C 1
ATOM 1493 O O . LEU A 1 190 ? 13.066 7.107 -6.772 1.00 90.19 190 LEU A O 1
ATOM 1497 N N . ARG A 1 191 ? 13.116 6.287 -8.866 1.00 88.62 191 ARG A N 1
ATOM 1498 C CA . ARG A 1 191 ? 11.938 7.039 -9.327 1.00 88.62 191 ARG A CA 1
ATOM 1499 C C . ARG A 1 191 ? 10.638 6.525 -8.715 1.00 88.62 191 ARG A C 1
ATOM 1501 O O . ARG A 1 191 ? 9.779 7.313 -8.339 1.00 88.62 191 ARG A O 1
ATOM 1508 N N . GLU A 1 192 ? 10.466 5.206 -8.644 1.00 92.44 192 GLU A N 1
ATOM 1509 C CA . GLU A 1 192 ? 9.218 4.564 -8.223 1.00 92.44 192 GLU A CA 1
ATOM 1510 C C . GLU A 1 192 ? 9.466 3.286 -7.412 1.00 92.44 192 GLU A C 1
ATOM 1512 O O . GLU A 1 192 ? 9.101 2.174 -7.813 1.00 92.44 192 GLU A O 1
ATOM 1517 N N . ASN A 1 193 ? 10.023 3.462 -6.212 1.00 94.31 193 ASN A N 1
ATOM 1518 C CA . ASN A 1 193 ? 10.346 2.371 -5.290 1.00 94.31 193 ASN A CA 1
ATOM 1519 C C . ASN A 1 193 ? 9.170 1.409 -5.032 1.00 94.31 193 ASN A C 1
ATOM 1521 O O . ASN A 1 193 ? 9.372 0.206 -4.919 1.00 94.31 193 ASN A O 1
ATOM 1525 N N . LEU A 1 194 ? 7.926 1.910 -4.980 1.00 94.50 194 LEU A N 1
ATOM 1526 C CA . LEU A 1 194 ? 6.743 1.064 -4.778 1.00 94.50 194 LEU A CA 1
ATOM 1527 C C . LEU A 1 194 ? 6.569 0.035 -5.902 1.00 94.50 194 LEU A C 1
ATOM 1529 O O . LEU A 1 194 ? 6.347 -1.141 -5.633 1.00 94.50 194 LEU A O 1
ATOM 1533 N N . VAL A 1 195 ? 6.637 0.478 -7.158 1.00 94.00 195 VAL A N 1
ATOM 1534 C CA . VAL A 1 195 ? 6.438 -0.408 -8.314 1.00 94.00 195 VAL A CA 1
ATOM 1535 C C . VAL A 1 195 ? 7.589 -1.399 -8.396 1.00 94.00 195 VAL A C 1
ATOM 1537 O O . VAL A 1 195 ? 7.344 -2.587 -8.590 1.00 94.00 195 VAL A O 1
ATOM 1540 N N . TYR A 1 196 ? 8.818 -0.923 -8.173 1.00 93.88 196 TYR A N 1
ATOM 1541 C CA . TYR A 1 196 ? 9.992 -1.785 -8.102 1.00 93.88 196 TYR A CA 1
ATOM 1542 C C . TYR A 1 196 ? 9.821 -2.876 -7.040 1.00 93.88 196 TYR A C 1
ATOM 1544 O O . TYR A 1 196 ? 9.910 -4.056 -7.364 1.00 93.88 196 TYR A O 1
ATOM 1552 N N . TYR A 1 197 ? 9.471 -2.494 -5.809 1.00 93.69 197 TYR A N 1
ATOM 1553 C CA . TYR A 1 197 ? 9.230 -3.420 -4.704 1.00 93.69 197 TYR A CA 1
ATOM 1554 C C . TYR A 1 197 ? 8.153 -4.462 -5.028 1.00 93.69 197 TYR A C 1
ATOM 1556 O O . TYR A 1 197 ? 8.350 -5.645 -4.764 1.00 93.69 197 TYR A O 1
ATOM 1564 N N . LEU A 1 198 ? 7.019 -4.051 -5.608 1.00 94.06 198 LEU A N 1
ATOM 1565 C CA . LEU A 1 198 ? 5.932 -4.975 -5.946 1.00 94.06 198 LEU A CA 1
ATOM 1566 C C . LEU A 1 198 ? 6.357 -5.991 -7.008 1.00 94.06 198 LEU A C 1
ATOM 1568 O O . LEU A 1 198 ? 6.078 -7.179 -6.865 1.00 94.06 198 LEU A O 1
ATOM 1572 N N . VAL A 1 199 ? 7.036 -5.541 -8.064 1.00 93.31 199 VAL A N 1
ATOM 1573 C CA . VAL A 1 199 ? 7.499 -6.434 -9.133 1.00 93.31 199 VAL A CA 1
ATOM 1574 C C . VAL A 1 199 ? 8.620 -7.344 -8.633 1.00 93.31 199 VAL A C 1
ATOM 1576 O O . VAL A 1 199 ? 8.600 -8.542 -8.908 1.00 93.31 199 VAL A O 1
ATOM 1579 N N . GLU A 1 200 ? 9.554 -6.822 -7.840 1.00 92.12 200 GLU A N 1
ATOM 1580 C CA . GLU A 1 200 ? 10.612 -7.613 -7.209 1.00 92.12 200 GLU A CA 1
ATOM 1581 C C . GLU A 1 200 ? 10.041 -8.662 -6.252 1.00 92.12 200 GLU A C 1
ATOM 1583 O O . GLU A 1 200 ? 10.485 -9.807 -6.269 1.00 92.12 200 GLU A O 1
ATOM 1588 N N . ALA A 1 201 ? 9.005 -8.323 -5.483 1.00 90.25 201 ALA A N 1
ATOM 1589 C CA . ALA A 1 201 ? 8.325 -9.269 -4.605 1.00 90.25 201 ALA A CA 1
ATOM 1590 C C . ALA A 1 201 ? 7.664 -10.439 -5.357 1.00 90.25 201 ALA A C 1
ATOM 1592 O O . ALA A 1 201 ? 7.488 -11.499 -4.762 1.00 90.25 201 ALA A O 1
ATOM 1593 N N . MET A 1 202 ? 7.305 -10.256 -6.632 1.00 89.38 202 MET A N 1
ATOM 1594 C CA . MET A 1 202 ? 6.747 -11.309 -7.489 1.00 89.38 202 MET A CA 1
ATOM 1595 C C . MET A 1 202 ? 7.824 -12.090 -8.254 1.00 89.38 202 MET A C 1
ATOM 1597 O O . MET A 1 202 ? 7.650 -13.278 -8.511 1.00 89.38 202 MET A O 1
ATOM 1601 N N . ALA A 1 203 ? 8.915 -11.429 -8.646 1.00 87.00 203 ALA A N 1
ATOM 1602 C CA . ALA A 1 203 ? 9.945 -12.000 -9.514 1.00 87.00 203 ALA A CA 1
ATOM 1603 C C . ALA A 1 203 ? 11.108 -12.653 -8.750 1.00 87.00 203 ALA A C 1
ATOM 1605 O O . ALA A 1 203 ? 11.727 -13.597 -9.244 1.00 87.00 203 ALA A O 1
ATOM 1606 N N . GLY A 1 204 ? 11.442 -12.125 -7.573 1.00 84.88 204 GLY A N 1
ATOM 1607 C CA . GLY A 1 204 ? 12.599 -12.526 -6.789 1.00 84.88 204 GLY A CA 1
ATOM 1608 C C . GLY A 1 204 ? 12.290 -13.705 -5.862 1.00 84.88 204 GLY A C 1
ATOM 1609 O O . GLY A 1 204 ? 11.464 -13.549 -4.958 1.00 84.88 204 GLY A O 1
ATOM 1610 N N . PRO A 1 205 ? 12.947 -14.872 -6.014 1.00 81.81 205 PRO A N 1
ATOM 1611 C CA . PRO A 1 205 ? 12.893 -15.902 -4.984 1.00 81.81 205 PRO A CA 1
ATOM 1612 C C . PRO A 1 205 ? 13.477 -15.344 -3.685 1.00 81.81 205 PRO A C 1
ATOM 1614 O O . PRO A 1 205 ? 14.435 -14.572 -3.713 1.00 81.81 205 PRO A O 1
ATOM 1617 N N . ARG A 1 206 ? 12.900 -15.731 -2.549 1.00 85.94 206 ARG A N 1
ATOM 1618 C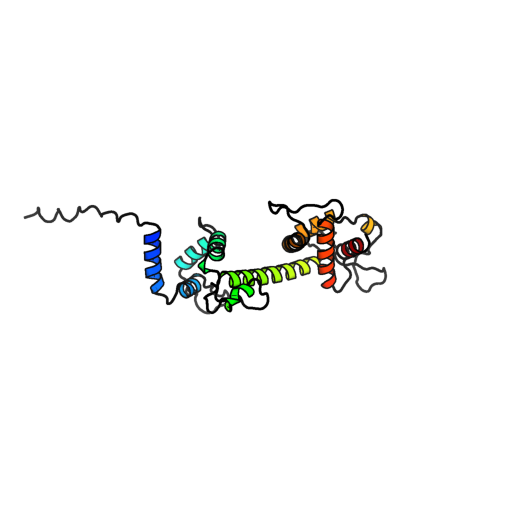 CA . ARG A 1 206 ? 13.347 -15.274 -1.232 1.00 85.94 206 ARG A CA 1
ATOM 1619 C C . ARG A 1 206 ? 14.008 -16.400 -0.457 1.00 85.94 206 ARG A C 1
ATOM 1621 O O . ARG A 1 206 ? 13.602 -17.554 -0.590 1.00 85.94 206 ARG A O 1
ATOM 1628 N N . ASP A 1 207 ? 15.008 -16.052 0.340 1.00 84.00 207 ASP A N 1
ATOM 1629 C CA . ASP A 1 207 ? 15.555 -16.951 1.350 1.00 84.00 207 ASP A CA 1
ATOM 1630 C C . ASP A 1 207 ? 14.592 -17.086 2.547 1.00 84.00 207 ASP A C 1
ATOM 1632 O O . ASP A 1 207 ? 13.512 -16.483 2.594 1.00 84.00 207 ASP A O 1
ATOM 1636 N N . HIS A 1 208 ? 14.985 -17.907 3.521 1.00 80.19 208 HIS A N 1
ATOM 1637 C CA . HIS A 1 208 ? 14.243 -18.078 4.768 1.00 80.19 208 HIS A CA 1
ATOM 1638 C C . HIS A 1 208 ? 14.058 -16.748 5.528 1.00 80.19 208 HIS A C 1
ATOM 1640 O O . HIS A 1 208 ? 13.003 -16.507 6.120 1.00 80.19 208 HIS A O 1
ATOM 1646 N N . ASP A 1 209 ? 15.043 -15.855 5.439 1.00 83.56 209 ASP A N 1
ATOM 1647 C CA . ASP A 1 209 ? 15.073 -14.554 6.111 1.00 83.56 209 ASP A CA 1
ATOM 1648 C C . ASP A 1 209 ? 14.348 -13.451 5.315 1.00 83.56 209 ASP A C 1
ATOM 1650 O O . ASP A 1 209 ? 14.318 -12.289 5.719 1.00 83.56 209 ASP A O 1
ATOM 1654 N N . ARG A 1 210 ? 13.666 -13.832 4.224 1.00 79.06 210 ARG A N 1
ATOM 1655 C CA . ARG A 1 210 ? 12.904 -12.978 3.300 1.00 79.06 210 ARG A CA 1
ATOM 1656 C C . ARG A 1 210 ? 13.748 -12.017 2.459 1.00 79.06 210 ARG A C 1
ATOM 1658 O O . ARG A 1 210 ? 13.168 -11.131 1.825 1.00 79.06 210 ARG A O 1
ATOM 1665 N N . ASN A 1 211 ? 15.059 -12.200 2.392 1.00 83.25 211 ASN A N 1
ATOM 1666 C CA . ASN A 1 211 ? 15.920 -11.470 1.472 1.00 83.25 211 ASN A CA 1
ATOM 1667 C C . ASN A 1 211 ? 15.771 -12.023 0.054 1.00 83.25 211 ASN A C 1
ATOM 1669 O O . ASN A 1 211 ? 15.592 -13.224 -0.153 1.00 83.25 211 ASN A O 1
ATOM 1673 N N . THR A 1 212 ? 15.852 -11.142 -0.939 1.00 80.50 212 THR A N 1
ATOM 1674 C CA . THR A 1 212 ? 15.762 -11.529 -2.349 1.00 80.50 212 THR A CA 1
ATOM 1675 C C . THR A 1 212 ? 17.065 -12.181 -2.818 1.00 80.50 212 THR A C 1
ATOM 1677 O O . THR A 1 212 ? 18.136 -11.588 -2.707 1.00 80.50 212 THR A O 1
ATOM 1680 N N . ILE A 1 213 ? 16.970 -13.381 -3.390 1.00 82.31 213 ILE A N 1
ATOM 1681 C CA . ILE A 1 213 ? 18.104 -14.141 -3.921 1.00 82.31 213 ILE A CA 1
ATOM 1682 C C . ILE A 1 213 ? 18.314 -13.784 -5.398 1.00 82.31 213 ILE A C 1
ATOM 1684 O O . ILE A 1 213 ? 17.443 -14.027 -6.237 1.00 82.31 213 ILE A O 1
ATOM 1688 N N . VAL A 1 214 ? 19.506 -13.283 -5.735 1.00 80.31 214 VAL A N 1
ATOM 1689 C CA . VAL A 1 214 ? 19.925 -13.059 -7.128 1.00 80.31 214 VAL A CA 1
ATOM 1690 C C . VAL A 1 214 ? 20.434 -14.375 -7.716 1.00 80.31 214 VAL A C 1
ATOM 1692 O O . VAL A 1 214 ? 21.415 -14.938 -7.237 1.00 80.31 214 VAL A O 1
ATOM 1695 N N . ARG A 1 215 ? 19.786 -14.874 -8.773 1.00 78.44 215 ARG A N 1
ATOM 1696 C CA . ARG A 1 215 ? 20.263 -16.049 -9.522 1.00 78.44 215 ARG A CA 1
ATOM 1697 C C . ARG A 1 215 ? 21.256 -15.631 -10.602 1.00 78.44 215 ARG A C 1
ATOM 1699 O O . ARG A 1 215 ? 20.994 -14.679 -11.326 1.00 78.44 215 ARG A O 1
ATOM 1706 N N . GLU A 1 216 ? 22.317 -16.412 -10.790 1.00 75.75 216 GLU A N 1
ATOM 1707 C CA . GLU A 1 216 ? 23.339 -16.143 -11.815 1.00 75.75 216 GLU A CA 1
ATOM 1708 C C . GLU A 1 216 ? 22.791 -16.220 -13.249 1.00 75.75 216 GLU A C 1
ATOM 1710 O O . GLU A 1 216 ? 23.066 -15.348 -14.066 1.00 75.75 216 GLU A O 1
ATOM 1715 N N . ARG A 1 217 ? 21.983 -17.243 -13.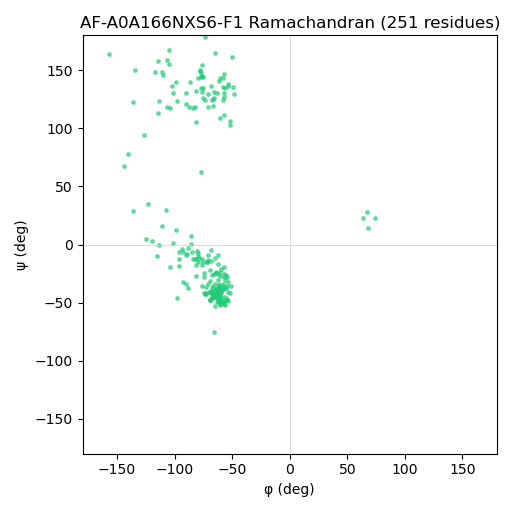565 1.00 73.69 217 ARG A N 1
ATOM 1716 C CA . ARG A 1 217 ? 21.483 -17.477 -14.938 1.00 73.69 217 ARG A CA 1
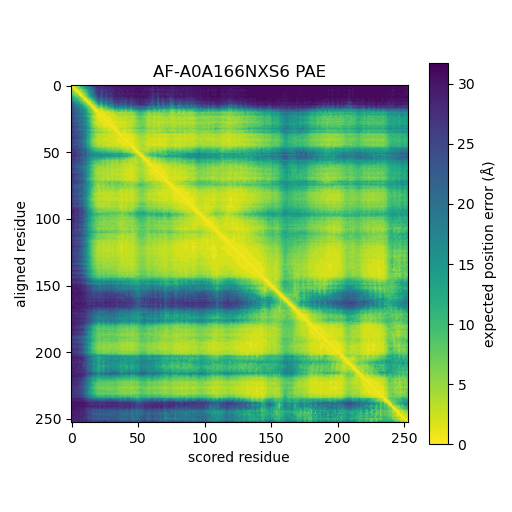ATOM 1717 C C . ARG A 1 217 ? 20.272 -16.627 -15.318 1.00 73.69 217 ARG A C 1
ATOM 1719 O O . ARG A 1 217 ? 20.062 -16.350 -16.492 1.00 73.69 217 ARG A O 1
ATOM 1726 N N . CYS A 1 218 ? 19.464 -16.227 -14.339 1.00 72.56 218 CYS A N 1
ATOM 1727 C CA . CYS A 1 218 ? 18.297 -15.370 -14.549 1.00 72.56 218 CYS A CA 1
ATOM 1728 C C . CYS A 1 218 ? 18.198 -14.370 -13.395 1.00 72.56 218 CYS A C 1
ATOM 1730 O O . CYS A 1 218 ? 17.398 -14.584 -12.477 1.00 72.56 218 CYS A O 1
ATOM 1732 N N . PRO A 1 219 ? 19.020 -13.305 -13.406 1.00 82.88 219 PRO A N 1
ATOM 1733 C CA . PRO A 1 219 ? 18.955 -12.274 -12.384 1.00 82.88 219 PRO A CA 1
ATOM 1734 C C . PRO A 1 219 ? 17.547 -11.687 -12.346 1.00 82.88 219 PRO A C 1
ATOM 1736 O O . PRO A 1 219 ? 17.022 -11.246 -13.374 1.00 82.88 219 PRO A O 1
ATOM 1739 N N . HIS A 1 220 ? 16.920 -11.669 -11.169 1.00 84.25 220 HIS A N 1
ATOM 1740 C CA . HIS A 1 220 ? 15.553 -11.168 -11.029 1.00 84.25 220 HIS A CA 1
ATOM 1741 C C . HIS A 1 220 ? 15.454 -9.697 -11.444 1.00 84.25 220 HIS A C 1
ATOM 1743 O O . HIS A 1 220 ? 14.424 -9.294 -11.968 1.00 84.25 220 HIS A O 1
ATOM 1749 N N . THR A 1 221 ? 16.540 -8.926 -11.327 1.00 85.81 221 THR A N 1
ATOM 1750 C CA . THR A 1 221 ? 16.649 -7.551 -11.834 1.00 85.81 221 THR A CA 1
ATOM 1751 C C . THR A 1 221 ? 16.250 -7.439 -13.305 1.00 85.81 221 THR A C 1
ATOM 1753 O O . THR A 1 221 ? 15.521 -6.518 -13.664 1.00 85.81 221 THR A O 1
ATOM 1756 N N . ASN A 1 222 ? 16.653 -8.388 -14.158 1.00 86.44 222 ASN A N 1
ATOM 1757 C CA . ASN A 1 222 ? 16.297 -8.353 -15.579 1.00 86.44 222 ASN A CA 1
ATOM 1758 C C . ASN A 1 222 ? 14.791 -8.559 -15.778 1.00 86.44 222 ASN A C 1
ATOM 1760 O O . ASN A 1 222 ? 14.170 -7.849 -16.568 1.00 86.44 222 ASN A O 1
ATOM 1764 N N . VAL A 1 223 ? 14.202 -9.484 -15.014 1.00 86.56 223 VAL A N 1
ATOM 1765 C CA . VAL A 1 223 ? 12.758 -9.760 -15.020 1.00 86.56 223 VAL A CA 1
ATOM 1766 C C . VAL A 1 223 ? 11.977 -8.550 -14.508 1.00 86.56 223 VAL A C 1
ATOM 1768 O O . VAL A 1 223 ? 10.999 -8.141 -15.129 1.00 86.56 223 VAL A O 1
ATOM 1771 N N . VAL A 1 224 ? 12.432 -7.937 -13.413 1.00 90.31 224 VAL A N 1
ATOM 1772 C CA . VAL A 1 224 ? 11.819 -6.741 -12.823 1.00 90.31 224 VAL A CA 1
ATOM 1773 C C . VAL A 1 224 ? 11.830 -5.590 -13.821 1.00 90.31 224 VAL A C 1
ATOM 1775 O O . VAL A 1 224 ? 10.788 -5.001 -14.106 1.00 90.31 224 VAL A O 1
ATOM 1778 N N . VAL A 1 225 ? 12.991 -5.301 -14.405 1.00 89.88 225 VAL A N 1
ATOM 1779 C CA . VAL A 1 225 ? 13.155 -4.225 -15.386 1.00 89.88 225 VAL A CA 1
ATOM 1780 C C . VAL A 1 225 ? 12.310 -4.479 -16.634 1.00 89.88 225 VAL A C 1
ATOM 1782 O O . VAL A 1 225 ? 11.637 -3.557 -17.098 1.00 89.88 225 VAL A O 1
ATOM 1785 N N . GLY A 1 226 ? 12.294 -5.711 -17.151 1.00 88.25 226 GLY A N 1
ATOM 1786 C CA . GLY A 1 226 ? 11.468 -6.104 -18.293 1.00 88.25 226 GLY A CA 1
ATOM 1787 C C . GLY A 1 226 ? 9.968 -5.966 -18.016 1.00 88.25 226 GLY A C 1
ATOM 1788 O O . GLY A 1 226 ? 9.238 -5.403 -18.832 1.00 88.25 226 GLY A O 1
ATOM 1789 N N . ALA A 1 227 ? 9.503 -6.394 -16.841 1.00 89.88 227 ALA A N 1
ATOM 1790 C CA . ALA A 1 227 ? 8.100 -6.292 -16.446 1.00 89.88 227 ALA A CA 1
ATOM 1791 C C . ALA A 1 227 ? 7.654 -4.834 -16.249 1.00 89.88 227 ALA A C 1
ATOM 1793 O O . ALA A 1 227 ? 6.620 -4.430 -16.781 1.00 89.88 227 ALA A O 1
ATOM 1794 N N . ILE A 1 228 ? 8.441 -4.010 -15.549 1.00 90.88 228 ILE A N 1
ATOM 1795 C CA . ILE A 1 228 ? 8.130 -2.579 -15.385 1.00 90.88 228 ILE A CA 1
ATOM 1796 C C . ILE A 1 228 ? 8.139 -1.876 -16.746 1.00 90.88 228 ILE A C 1
ATOM 1798 O O . ILE A 1 228 ? 7.232 -1.097 -17.040 1.00 90.88 228 ILE A O 1
ATOM 1802 N N . SER A 1 229 ? 9.105 -2.200 -17.608 1.00 87.75 229 SER A N 1
ATOM 1803 C CA . SER A 1 229 ? 9.169 -1.717 -18.991 1.00 87.75 229 SER A CA 1
ATOM 1804 C C . SER A 1 229 ? 7.888 -2.036 -19.766 1.00 87.75 229 SER A C 1
ATOM 1806 O O . SER A 1 229 ? 7.288 -1.139 -20.361 1.00 87.75 229 SER A O 1
ATOM 1808 N N . ALA A 1 230 ? 7.398 -3.277 -19.683 1.00 86.88 230 ALA A N 1
ATOM 1809 C CA . ALA A 1 230 ? 6.141 -3.694 -20.302 1.00 86.88 230 ALA A CA 1
ATOM 1810 C C . ALA A 1 230 ? 4.934 -2.892 -19.783 1.00 86.88 230 ALA A C 1
ATOM 1812 O O . ALA A 1 230 ? 4.113 -2.421 -20.572 1.00 86.88 230 ALA A O 1
ATOM 1813 N N . LEU A 1 231 ? 4.843 -2.679 -18.465 1.00 88.81 231 LEU A N 1
ATOM 1814 C CA . LEU A 1 231 ? 3.772 -1.888 -17.849 1.00 88.81 231 LEU A CA 1
ATOM 1815 C C . LEU A 1 231 ? 3.808 -0.421 -18.298 1.00 88.81 231 LEU A C 1
ATOM 1817 O O . LEU A 1 231 ? 2.763 0.181 -18.553 1.00 88.81 231 LEU A O 1
ATOM 1821 N N . VAL A 1 232 ? 5.002 0.162 -18.419 1.00 86.38 232 VAL A N 1
ATOM 1822 C CA . VAL A 1 232 ? 5.181 1.527 -18.931 1.00 86.38 232 VAL A CA 1
ATOM 1823 C C . VAL A 1 232 ? 4.775 1.611 -20.403 1.00 86.38 232 VAL A C 1
ATOM 1825 O O . VAL A 1 232 ? 4.072 2.552 -20.782 1.00 86.38 232 VAL A O 1
ATOM 1828 N N . LEU A 1 233 ? 5.166 0.630 -21.223 1.00 81.94 233 LEU A N 1
ATOM 1829 C CA . LEU A 1 233 ? 4.781 0.559 -22.634 1.00 81.94 233 LEU A CA 1
ATOM 1830 C C . LEU A 1 233 ? 3.269 0.460 -22.812 1.00 81.94 233 LEU A C 1
ATOM 1832 O O . LEU A 1 233 ? 2.706 1.228 -23.585 1.00 81.94 233 LEU A O 1
ATOM 1836 N N . ALA A 1 234 ? 2.605 -0.416 -22.053 1.00 83.06 234 ALA A N 1
ATOM 1837 C CA . ALA A 1 234 ? 1.157 -0.607 -22.123 1.00 83.06 234 ALA A CA 1
ATOM 1838 C C . ALA A 1 234 ? 0.367 0.687 -21.865 1.00 83.06 234 ALA A C 1
ATOM 1840 O O . ALA A 1 234 ? -0.760 0.846 -22.330 1.00 83.06 234 ALA A O 1
ATOM 1841 N N . ARG A 1 235 ? 0.954 1.636 -21.127 1.00 80.31 235 ARG A N 1
ATOM 1842 C CA . ARG A 1 235 ? 0.315 2.910 -20.784 1.00 80.31 235 ARG A CA 1
ATOM 1843 C C . ARG A 1 235 ? 0.668 4.064 -21.701 1.00 80.31 235 ARG A C 1
ATOM 1845 O O . ARG A 1 235 ? -0.031 5.080 -21.683 1.00 80.31 235 ARG A O 1
ATOM 1852 N N . LYS A 1 236 ? 1.755 3.963 -22.460 1.00 72.06 236 LYS A N 1
ATOM 1853 C CA . LYS A 1 236 ? 2.228 5.067 -23.285 1.00 72.06 236 LYS A CA 1
ATOM 1854 C C . LYS A 1 236 ? 1.763 4.886 -24.721 1.00 72.06 236 LYS A C 1
ATOM 1856 O O . LYS A 1 236 ? 2.097 3.919 -25.386 1.00 72.06 236 LYS A O 1
ATOM 1861 N N . ARG A 1 237 ? 1.058 5.893 -25.238 1.00 63.66 237 ARG A N 1
ATOM 1862 C CA . ARG A 1 237 ? 0.630 5.939 -26.647 1.00 63.66 237 ARG A CA 1
ATOM 1863 C C . ARG A 1 237 ? 1.806 6.004 -27.639 1.00 63.66 237 ARG A C 1
ATOM 1865 O O . ARG A 1 237 ? 1.645 5.637 -28.795 1.00 63.66 237 ARG A O 1
ATOM 1872 N N . ASN A 1 238 ? 2.970 6.482 -27.190 1.00 59.84 238 ASN A N 1
ATOM 1873 C CA . ASN A 1 238 ? 4.173 6.686 -28.001 1.00 59.84 238 ASN A CA 1
ATOM 1874 C C . ASN A 1 238 ? 5.319 5.786 -27.507 1.00 59.84 238 ASN A C 1
ATOM 1876 O O . ASN A 1 238 ? 5.443 5.562 -26.305 1.00 59.84 238 ASN A O 1
ATOM 1880 N N . ALA A 1 239 ? 6.204 5.348 -28.407 1.00 55.25 239 ALA A N 1
ATOM 1881 C CA . ALA A 1 239 ? 7.370 4.533 -28.055 1.00 55.25 239 ALA A CA 1
ATOM 1882 C C . ALA A 1 239 ? 8.292 5.236 -27.031 1.00 55.25 239 ALA A C 1
ATOM 1884 O O . ALA A 1 239 ? 8.578 6.434 -27.140 1.00 55.25 239 ALA A O 1
ATOM 1885 N N . CYS A 1 240 ? 8.742 4.483 -26.022 1.00 57.72 240 CYS A N 1
ATOM 1886 C CA . CYS A 1 240 ? 9.552 4.967 -24.902 1.00 57.72 240 CYS A CA 1
ATOM 1887 C C . CYS A 1 240 ? 11.037 4.608 -25.082 1.00 57.72 240 CYS A C 1
ATOM 1889 O O . CYS A 1 240 ? 11.321 3.464 -25.406 1.00 57.72 240 CYS A O 1
ATOM 1891 N N . ARG A 1 241 ? 11.993 5.514 -24.815 1.00 57.09 241 ARG A N 1
ATOM 1892 C CA . ARG A 1 241 ? 13.438 5.220 -24.978 1.00 57.09 241 ARG A CA 1
ATOM 1893 C C . ARG A 1 241 ? 13.933 4.160 -24.012 1.00 57.09 241 ARG A C 1
ATOM 1895 O O . ARG A 1 241 ? 14.129 3.009 -24.377 1.00 57.09 241 ARG A O 1
ATOM 1902 N N . TYR A 1 242 ? 14.092 4.554 -22.759 1.00 54.59 242 TYR A N 1
ATOM 1903 C CA . TYR A 1 242 ? 14.693 3.717 -21.730 1.00 54.59 242 TYR A CA 1
ATOM 1904 C C . TYR A 1 242 ? 13.800 2.564 -21.282 1.00 54.59 242 TYR A C 1
ATOM 1906 O O . TYR A 1 242 ? 14.299 1.645 -20.656 1.00 54.59 242 TYR A O 1
ATOM 1914 N N . PHE A 1 243 ? 12.506 2.597 -21.614 1.00 56.97 243 PHE A N 1
ATOM 1915 C CA . PHE A 1 243 ? 11.519 1.642 -21.105 1.00 56.97 243 PHE A CA 1
ATOM 1916 C C . PHE A 1 243 ? 10.901 0.747 -22.185 1.00 56.97 243 PHE A C 1
ATOM 1918 O O . PHE A 1 243 ? 10.226 -0.207 -21.839 1.00 56.97 243 PHE A O 1
ATOM 1925 N N . ALA A 1 244 ? 11.123 1.000 -23.484 1.00 59.62 244 ALA A N 1
ATOM 1926 C CA . ALA A 1 244 ? 10.804 0.000 -24.513 1.00 59.62 244 ALA A CA 1
ATOM 1927 C C . ALA A 1 244 ? 11.977 -0.951 -24.762 1.00 59.62 244 ALA A C 1
ATOM 1929 O O . ALA A 1 244 ? 11.787 -2.146 -24.976 1.00 59.62 244 ALA A O 1
ATOM 1930 N N . MET A 1 245 ? 13.196 -0.405 -24.719 1.00 66.25 245 MET A N 1
ATOM 1931 C CA . MET A 1 245 ? 14.420 -1.147 -25.016 1.00 66.25 245 MET A CA 1
ATOM 1932 C C . MET A 1 245 ? 14.678 -2.324 -24.065 1.00 66.25 245 MET A C 1
ATOM 1934 O O . MET A 1 245 ? 15.032 -3.380 -24.576 1.00 66.25 245 MET A O 1
ATOM 1938 N N . PRO A 1 246 ? 14.465 -2.228 -22.737 1.00 61.53 246 PRO A N 1
ATOM 1939 C CA . PRO A 1 246 ? 14.691 -3.364 -21.845 1.00 61.53 246 PRO A CA 1
ATOM 1940 C C . PRO A 1 246 ? 13.677 -4.484 -22.043 1.00 61.53 246 PRO A C 1
ATOM 1942 O O . PRO A 1 246 ? 14.022 -5.645 -21.870 1.00 61.53 246 PRO A O 1
ATOM 1945 N N . PHE A 1 247 ? 12.441 -4.154 -22.430 1.00 63.62 247 PHE A N 1
ATOM 1946 C CA . PHE A 1 247 ? 11.439 -5.160 -22.774 1.00 63.62 247 PHE A CA 1
ATOM 1947 C C . PHE A 1 247 ? 11.834 -5.918 -24.045 1.00 63.62 247 PHE A C 1
ATOM 1949 O O . PHE A 1 247 ? 11.821 -7.143 -24.046 1.00 63.62 247 PHE A O 1
ATOM 1956 N N . GLY A 1 248 ? 12.270 -5.206 -25.090 1.00 59.28 248 GLY A N 1
ATOM 1957 C CA . GLY A 1 248 ? 12.808 -5.837 -26.298 1.00 59.28 248 GLY A CA 1
ATOM 1958 C C . GLY A 1 248 ? 14.069 -6.660 -26.018 1.00 59.28 248 GLY A C 1
ATOM 1959 O O . GLY A 1 248 ? 14.143 -7.815 -26.413 1.00 59.28 248 GLY A O 1
ATOM 1960 N N . ALA A 1 249 ? 15.033 -6.112 -25.273 1.00 60.75 249 ALA A N 1
ATOM 1961 C CA . ALA A 1 249 ? 16.242 -6.838 -24.884 1.00 60.75 249 ALA A CA 1
ATOM 1962 C C . ALA A 1 249 ? 15.914 -8.098 -24.072 1.00 60.75 249 ALA A C 1
ATOM 1964 O O . ALA A 1 249 ? 16.496 -9.138 -24.324 1.00 60.75 249 ALA A O 1
ATOM 1965 N N . PHE A 1 250 ? 14.949 -8.037 -23.152 1.00 58.53 250 PHE A N 1
ATOM 1966 C CA . PHE A 1 250 ? 14.498 -9.207 -22.397 1.00 58.53 250 PHE A CA 1
ATOM 1967 C C . PHE A 1 250 ? 13.795 -10.259 -23.270 1.00 58.53 250 PHE A C 1
ATOM 1969 O O . PHE A 1 250 ? 13.925 -11.445 -23.005 1.00 58.53 250 PHE A O 1
ATOM 1976 N N . GLN A 1 251 ? 13.037 -9.850 -24.291 1.00 60.31 251 GLN A N 1
ATOM 1977 C CA . GLN A 1 251 ? 12.333 -10.784 -25.178 1.00 60.31 251 GLN A CA 1
ATOM 1978 C C . GLN A 1 251 ? 13.251 -11.504 -26.176 1.00 60.31 251 GLN A C 1
ATOM 1980 O O . GLN A 1 251 ? 12.876 -12.567 -26.665 1.00 60.31 251 GLN A O 1
ATOM 1985 N N . PHE A 1 252 ? 14.404 -10.916 -26.505 1.00 58.22 252 PHE A N 1
ATOM 1986 C CA . PHE A 1 252 ? 15.303 -11.400 -27.560 1.00 58.22 252 PHE A CA 1
ATOM 1987 C C . PHE A 1 252 ? 16.715 -11.779 -27.068 1.00 58.22 252 PHE A C 1
ATOM 1989 O O . PHE A 1 252 ? 17.555 -12.116 -27.903 1.00 58.22 252 PHE A O 1
ATOM 1996 N N . ALA A 1 253 ? 16.983 -11.703 -25.759 1.00 54.09 253 ALA A N 1
ATOM 1997 C CA . ALA A 1 253 ? 18.200 -12.214 -25.113 1.00 54.09 253 ALA A CA 1
ATOM 1998 C C . ALA A 1 253 ? 17.986 -13.635 -24.584 1.00 54.09 253 ALA A C 1
ATOM 2000 O O . ALA A 1 253 ? 18.965 -14.411 -24.626 1.00 54.09 253 ALA A O 1
#

Organism: NCBI:txid1759441

Mean predicted aligned error: 10.75 Å

Radius of gyration: 29.31 Å; Cα contacts (8 Å, |Δi|>4): 235; chains: 1; bounding box: 49×47×114 Å